Protein AF-A0A674BMH9-F1 (afdb_monomer_lite)

Structure (mmCIF, N/CA/C/O backbone):
data_AF-A0A674BMH9-F1
#
_entry.id   AF-A0A674BMH9-F1
#
loop_
_atom_site.group_PDB
_atom_site.id
_atom_site.type_symbol
_atom_site.label_atom_id
_atom_site.label_alt_id
_atom_site.label_comp_id
_atom_site.label_asym_id
_atom_site.label_entity_id
_atom_site.label_seq_id
_atom_site.pdbx_PDB_ins_code
_atom_site.Cartn_x
_atom_site.Cartn_y
_atom_site.Cartn_z
_atom_site.occupancy
_atom_site.B_iso_or_equiv
_atom_site.auth_seq_id
_atom_site.auth_comp_id
_atom_site.auth_asym_id
_atom_site.auth_atom_id
_atom_site.pdbx_PDB_model_num
ATOM 1 N N . MET A 1 1 ? 10.144 10.483 -77.767 1.00 51.19 1 MET A N 1
ATOM 2 C CA . MET A 1 1 ? 10.626 11.738 -77.155 1.00 51.19 1 MET A CA 1
ATOM 3 C C . MET A 1 1 ? 10.841 11.461 -75.680 1.00 51.19 1 MET A C 1
ATOM 5 O O . MET A 1 1 ? 9.938 10.913 -75.065 1.00 51.19 1 MET A O 1
ATOM 9 N N . ALA A 1 2 ? 12.046 11.687 -75.157 1.00 59.09 2 ALA A N 1
ATOM 10 C CA . ALA A 1 2 ? 12.339 11.427 -73.749 1.00 59.09 2 ALA A CA 1
ATOM 11 C C . ALA A 1 2 ? 11.615 12.458 -72.869 1.00 59.09 2 ALA A C 1
ATOM 13 O O . ALA A 1 2 ? 11.611 13.644 -73.193 1.00 59.09 2 ALA A O 1
ATOM 14 N N . ASP A 1 3 ? 10.989 11.990 -71.790 1.00 75.44 3 ASP A N 1
ATOM 15 C CA . ASP A 1 3 ? 10.243 12.826 -70.852 1.00 75.44 3 ASP A CA 1
ATOM 16 C C . ASP A 1 3 ? 11.217 13.692 -70.035 1.00 75.44 3 ASP A C 1
ATOM 18 O O . ASP A 1 3 ? 11.873 13.239 -69.092 1.00 75.44 3 ASP A O 1
ATOM 22 N N . LEU A 1 4 ? 11.364 14.943 -70.472 1.00 77.00 4 LEU A N 1
ATOM 23 C CA . LEU A 1 4 ? 12.297 15.925 -69.924 1.00 77.00 4 LEU A CA 1
ATOM 24 C C . LEU A 1 4 ? 12.018 16.194 -68.437 1.00 77.00 4 LEU A C 1
ATOM 26 O O . LEU A 1 4 ? 12.948 16.327 -67.642 1.00 77.00 4 LEU A O 1
ATOM 30 N N . LEU A 1 5 ? 10.740 16.189 -68.050 1.00 78.31 5 LEU A N 1
ATOM 31 C CA . LEU A 1 5 ? 10.309 16.367 -66.664 1.00 78.31 5 LEU A CA 1
ATOM 32 C C . LEU A 1 5 ? 10.728 15.175 -65.798 1.00 78.31 5 LEU A C 1
ATOM 34 O O . LEU A 1 5 ? 11.203 15.365 -64.679 1.00 78.31 5 LEU A O 1
ATOM 38 N N . GLY A 1 6 ? 10.649 13.957 -66.339 1.00 76.75 6 GLY A N 1
ATOM 39 C CA . GLY A 1 6 ? 11.118 12.743 -65.671 1.00 76.75 6 GLY A CA 1
ATOM 40 C C . GLY A 1 6 ? 12.631 12.728 -65.430 1.00 76.75 6 GLY A C 1
ATOM 41 O O . GLY A 1 6 ? 13.081 12.251 -64.388 1.00 76.75 6 GLY A O 1
ATOM 42 N N . SER A 1 7 ? 13.426 13.293 -66.346 1.00 77.00 7 SER A N 1
ATOM 43 C CA . SER A 1 7 ? 14.879 13.430 -66.167 1.00 77.00 7 SER A CA 1
ATOM 44 C C . SER A 1 7 ? 15.241 14.475 -65.103 1.00 77.00 7 SER A C 1
ATOM 46 O O . SER A 1 7 ? 16.153 14.239 -64.311 1.00 77.00 7 SER A O 1
ATOM 48 N N . ILE A 1 8 ? 14.505 15.592 -65.043 1.00 75.25 8 ILE A N 1
ATOM 49 C CA . ILE A 1 8 ? 14.712 16.675 -64.063 1.00 75.25 8 ILE A CA 1
ATOM 50 C C . ILE A 1 8 ? 14.276 16.241 -62.651 1.00 75.25 8 ILE A C 1
ATOM 52 O O . ILE A 1 8 ? 14.993 16.470 -61.681 1.00 75.25 8 ILE A O 1
ATOM 56 N N . LEU A 1 9 ? 13.153 15.527 -62.517 1.00 73.81 9 LEU A N 1
ATOM 57 C CA . LEU A 1 9 ? 12.690 14.976 -61.232 1.00 73.81 9 LEU A CA 1
ATOM 58 C C . LEU A 1 9 ? 13.625 13.898 -60.665 1.00 73.81 9 LEU A C 1
ATOM 60 O O . LEU A 1 9 ? 13.677 13.698 -59.453 1.00 73.81 9 LEU A O 1
ATOM 64 N N . LYS A 1 10 ? 14.378 13.199 -61.523 1.00 70.38 10 LYS A N 1
ATOM 65 C CA . LYS A 1 10 ? 15.363 12.192 -61.103 1.00 70.38 10 LYS A CA 1
ATOM 66 C C . LYS A 1 10 ? 16.738 12.787 -60.783 1.00 70.38 10 LYS A C 1
ATOM 68 O O . LYS A 1 10 ? 17.480 12.137 -60.044 1.00 70.38 10 LYS A O 1
ATOM 73 N N . SER A 1 11 ? 17.063 13.963 -61.338 1.00 70.00 11 SER A N 1
ATOM 74 C CA . SER A 1 11 ? 18.298 14.714 -61.064 1.00 70.00 11 SER A CA 1
ATOM 75 C C . SER A 1 11 ? 18.171 15.697 -59.900 1.00 70.00 11 SER A C 1
ATOM 77 O O . SER A 1 11 ? 19.193 16.143 -59.388 1.00 70.00 11 SER A O 1
ATOM 79 N N . ALA A 1 12 ? 16.950 16.042 -59.479 1.00 74.12 12 ALA A N 1
ATOM 80 C CA . ALA A 1 12 ? 16.726 16.722 -58.211 1.00 74.12 12 ALA A CA 1
ATOM 81 C C . ALA A 1 12 ? 17.285 15.850 -57.076 1.00 74.12 12 ALA A C 1
ATOM 83 O O . ALA A 1 12 ? 16.978 14.656 -56.985 1.00 74.12 12 ALA A O 1
ATOM 84 N N . GLU A 1 13 ? 18.154 16.437 -56.253 1.00 61.81 13 GLU A N 1
ATOM 85 C CA . GLU A 1 13 ? 18.822 15.755 -55.150 1.00 61.81 13 GLU A CA 1
ATOM 86 C C . GLU A 1 13 ? 17.764 15.182 -54.206 1.00 61.81 13 GLU A C 1
ATOM 88 O O . GLU A 1 13 ? 17.025 15.901 -53.531 1.00 61.81 13 GLU A O 1
ATOM 93 N N . LYS A 1 14 ? 17.630 13.854 -54.234 1.00 67.44 14 LYS A N 1
ATOM 94 C CA . LYS A 1 14 ? 16.681 13.143 -53.382 1.00 67.44 14 LYS A CA 1
ATOM 95 C C . LYS A 1 14 ? 17.054 13.468 -51.936 1.00 67.44 14 LYS A C 1
ATOM 97 O O . LYS A 1 14 ? 18.238 13.352 -51.606 1.00 67.44 14 LYS A O 1
ATOM 102 N N . PRO A 1 15 ? 16.087 13.830 -51.071 1.00 61.09 15 PRO A N 1
ATOM 103 C CA . PRO A 1 15 ? 16.377 14.030 -49.656 1.00 61.09 15 PRO A CA 1
ATOM 104 C C . PRO A 1 15 ? 17.100 12.779 -49.153 1.00 61.09 15 PRO A C 1
ATOM 106 O O . PRO A 1 15 ? 16.709 11.682 -49.577 1.00 61.09 15 PRO A O 1
ATOM 109 N N . PRO A 1 16 ? 18.168 12.915 -48.338 1.00 58.19 16 PRO A N 1
ATOM 110 C CA . PRO A 1 16 ? 19.035 11.804 -47.981 1.00 58.19 16 PRO A CA 1
ATOM 111 C C . PRO A 1 16 ? 18.170 10.670 -47.450 1.00 58.19 16 PRO A C 1
ATOM 113 O O . PRO A 1 16 ? 17.668 10.709 -46.326 1.00 58.19 16 PRO A O 1
ATOM 116 N N . THR A 1 17 ? 17.950 9.670 -48.303 1.00 59.38 17 THR A N 1
ATOM 117 C CA . THR A 1 17 ? 17.253 8.452 -47.934 1.00 59.38 17 THR A CA 1
ATOM 118 C C . THR A 1 17 ? 18.267 7.730 -47.088 1.00 59.38 17 THR A C 1
ATOM 120 O O . THR A 1 17 ? 19.180 7.089 -47.604 1.00 59.38 17 THR A O 1
ATOM 123 N N . VAL A 1 18 ? 18.185 7.978 -45.784 1.00 56.84 18 VAL A N 1
ATOM 124 C CA . VAL A 1 18 ? 18.888 7.244 -44.745 1.00 56.84 18 VAL A CA 1
ATOM 125 C C . VAL A 1 18 ? 18.870 5.773 -45.142 1.00 56.84 18 VAL A C 1
ATOM 127 O O . VAL A 1 18 ? 17.824 5.136 -45.092 1.00 56.84 18 VAL A O 1
ATOM 130 N N . GLY A 1 19 ? 19.996 5.254 -45.635 1.00 61.56 19 GLY A N 1
ATOM 131 C CA . GLY A 1 19 ? 20.040 3.879 -46.108 1.00 61.56 19 GLY A CA 1
ATOM 132 C C . GLY A 1 19 ? 19.609 2.963 -44.968 1.00 61.56 19 GLY A C 1
ATOM 133 O O . GLY A 1 19 ? 20.166 3.074 -43.874 1.00 61.56 19 GLY A O 1
ATOM 134 N N . ASP A 1 20 ? 18.659 2.058 -45.226 1.00 68.00 20 ASP A N 1
ATOM 135 C CA . ASP A 1 20 ? 18.059 1.149 -44.232 1.00 68.00 20 ASP A CA 1
ATOM 136 C C . ASP A 1 20 ? 19.093 0.433 -43.345 1.00 68.00 20 ASP A C 1
ATOM 138 O O . ASP A 1 20 ? 18.798 -0.006 -42.236 1.00 68.00 20 ASP A O 1
ATOM 142 N N . LYS A 1 21 ? 20.334 0.294 -43.825 1.00 73.81 21 LYS A N 1
ATOM 143 C CA . LYS A 1 21 ? 21.446 -0.311 -43.086 1.00 73.81 21 LYS A CA 1
ATOM 144 C C . LYS A 1 21 ? 21.976 0.571 -41.947 1.00 73.81 21 LYS A C 1
ATOM 146 O O . LYS A 1 21 ? 22.262 0.035 -40.878 1.00 73.81 21 LYS A O 1
ATOM 151 N N . GLU A 1 22 ? 22.113 1.883 -42.143 1.00 78.75 22 GLU A N 1
ATOM 152 C CA . GLU A 1 22 ? 22.699 2.786 -41.137 1.00 78.75 22 GLU A CA 1
ATOM 153 C C . GLU A 1 22 ? 21.675 3.200 -40.073 1.00 78.75 22 GLU A C 1
ATOM 155 O O . GLU A 1 22 ? 22.010 3.237 -38.889 1.00 78.75 22 GLU A O 1
ATOM 160 N N . THR A 1 23 ? 20.408 3.411 -40.446 1.00 79.00 23 THR A N 1
ATOM 161 C CA . THR A 1 23 ? 19.306 3.590 -39.479 1.00 79.00 23 THR A CA 1
ATOM 162 C C . THR A 1 23 ? 19.150 2.364 -38.599 1.00 79.00 23 THR A C 1
ATOM 164 O O . THR A 1 23 ? 19.228 2.471 -37.379 1.00 79.00 23 THR A O 1
ATOM 167 N N . ARG A 1 24 ? 19.106 1.170 -39.202 1.00 79.75 24 ARG A N 1
ATOM 168 C CA . ARG A 1 24 ? 19.045 -0.092 -38.457 1.00 79.75 24 ARG A CA 1
ATOM 169 C C . ARG A 1 24 ? 20.259 -0.306 -37.550 1.00 79.75 24 ARG A C 1
ATOM 171 O O . ARG A 1 24 ? 20.121 -0.939 -36.504 1.00 79.75 24 ARG A O 1
ATOM 178 N N . ARG A 1 25 ? 21.447 0.200 -37.910 1.00 83.56 25 ARG A N 1
ATOM 179 C CA . ARG A 1 25 ? 22.637 0.165 -37.040 1.00 83.56 25 ARG A CA 1
ATOM 180 C C . ARG A 1 25 ? 22.464 1.080 -35.827 1.00 83.56 25 ARG A C 1
ATOM 182 O O . ARG A 1 25 ? 22.684 0.621 -34.706 1.00 83.56 25 ARG A O 1
ATOM 189 N N . ARG A 1 26 ? 22.011 2.321 -36.029 1.00 83.81 26 ARG A N 1
ATOM 190 C CA . ARG A 1 26 ? 21.745 3.276 -34.938 1.00 83.81 26 ARG A CA 1
ATOM 191 C C . ARG A 1 26 ? 20.625 2.804 -34.017 1.00 83.81 26 ARG A C 1
ATOM 193 O O . ARG A 1 26 ? 20.787 2.874 -32.804 1.00 83.81 26 ARG A O 1
ATOM 200 N N . ASP A 1 27 ? 19.549 2.246 -34.563 1.00 86.75 27 ASP A N 1
ATOM 201 C CA . ASP A 1 27 ? 18.432 1.716 -33.775 1.00 86.75 27 ASP A CA 1
ATOM 202 C C . ASP A 1 27 ? 18.871 0.535 -32.905 1.00 86.75 27 ASP A C 1
ATOM 204 O O . ASP A 1 27 ? 18.527 0.461 -31.725 1.00 86.75 27 ASP A O 1
ATOM 208 N N . ARG A 1 28 ? 19.702 -0.366 -33.451 1.00 87.94 28 ARG A N 1
ATOM 209 C CA . ARG A 1 28 ? 20.310 -1.466 -32.684 1.00 87.94 28 ARG A CA 1
ATOM 210 C C . ARG A 1 28 ? 21.222 -0.952 -31.576 1.00 87.94 28 ARG A C 1
ATOM 212 O O . ARG A 1 28 ? 21.178 -1.482 -30.469 1.00 87.94 28 ARG A O 1
ATOM 219 N N . GLU A 1 29 ? 22.025 0.072 -31.848 1.00 90.88 29 GLU A N 1
ATOM 220 C CA . GLU A 1 29 ? 22.912 0.664 -30.846 1.00 90.88 29 GLU A CA 1
ATOM 221 C C . GLU A 1 29 ? 22.118 1.362 -29.730 1.00 90.88 29 GLU A C 1
ATOM 223 O O . GLU A 1 29 ? 22.393 1.156 -28.547 1.00 90.88 29 GLU A O 1
ATOM 228 N N . GLN A 1 30 ? 21.073 2.118 -30.077 1.00 90.06 30 GLN A N 1
ATOM 229 C CA . GLN A 1 30 ? 20.173 2.736 -29.103 1.00 90.06 30 GLN A CA 1
ATOM 230 C C . GLN A 1 30 ? 19.418 1.686 -28.279 1.00 90.06 30 GLN A C 1
ATOM 232 O O . GLN A 1 30 ? 19.326 1.818 -27.057 1.00 90.06 30 GLN A O 1
ATOM 237 N N . ALA A 1 31 ? 18.926 0.617 -28.911 1.00 92.31 31 ALA A N 1
ATOM 238 C CA . ALA A 1 31 ? 18.273 -0.491 -28.221 1.00 92.31 31 ALA A CA 1
ATOM 239 C C . ALA A 1 31 ? 19.236 -1.213 -27.266 1.00 92.31 31 ALA A C 1
ATOM 241 O O . ALA A 1 31 ? 18.868 -1.505 -26.127 1.00 92.31 31 ALA A O 1
ATOM 242 N N . ALA A 1 32 ? 20.486 -1.442 -27.680 1.00 94.25 32 ALA A N 1
ATOM 243 C CA . ALA A 1 32 ? 21.516 -2.037 -26.832 1.00 94.25 32 ALA A CA 1
ATOM 244 C C . ALA A 1 32 ? 21.846 -1.145 -25.623 1.00 94.25 32 ALA A C 1
ATOM 246 O O . ALA A 1 32 ? 21.907 -1.641 -24.496 1.00 94.25 32 ALA A O 1
ATOM 247 N N . ARG A 1 33 ? 21.976 0.175 -25.822 1.00 93.00 33 ARG A N 1
ATOM 248 C CA . ARG A 1 33 ? 22.184 1.146 -24.732 1.00 93.00 33 ARG A CA 1
ATOM 249 C C . ARG A 1 33 ? 21.014 1.148 -23.748 1.00 93.00 33 ARG A C 1
ATOM 251 O O . ARG A 1 33 ? 21.236 1.063 -22.542 1.00 93.00 33 ARG A O 1
ATOM 258 N N . ARG A 1 34 ? 19.771 1.169 -24.244 1.00 91.44 34 ARG A N 1
ATOM 259 C CA . ARG A 1 34 ? 18.562 1.088 -23.402 1.00 91.44 34 ARG A CA 1
ATOM 260 C C . ARG A 1 34 ? 18.504 -0.219 -22.616 1.00 91.44 34 ARG A C 1
ATOM 262 O O . ARG A 1 34 ? 18.231 -0.190 -21.421 1.00 91.44 34 ARG A O 1
ATOM 269 N N . LYS A 1 35 ? 18.823 -1.354 -23.247 1.00 94.75 35 LYS A N 1
ATOM 270 C CA . LYS A 1 35 ? 18.866 -2.660 -22.575 1.00 94.75 35 LYS A CA 1
ATOM 271 C C . LYS A 1 35 ? 19.926 -2.697 -21.472 1.00 94.75 35 LYS A C 1
ATOM 273 O O . LYS A 1 35 ? 19.646 -3.233 -20.405 1.00 94.75 35 LYS A O 1
ATOM 278 N N . LYS A 1 36 ? 21.104 -2.105 -21.699 1.00 96.25 36 LYS A N 1
ATOM 279 C CA . LYS A 1 36 ? 22.158 -2.001 -20.680 1.00 96.25 36 LYS A CA 1
ATOM 280 C C . LYS A 1 36 ? 21.691 -1.175 -19.478 1.00 96.25 36 LYS A C 1
ATOM 282 O O . LYS A 1 36 ? 21.755 -1.669 -18.361 1.00 96.25 36 LYS A O 1
ATOM 287 N N . MET A 1 37 ? 21.110 0.005 -19.714 1.00 92.69 37 MET A N 1
ATOM 288 C CA . MET A 1 37 ? 20.547 0.837 -18.639 1.00 92.69 37 MET A CA 1
ATOM 289 C C . MET A 1 37 ? 19.462 0.095 -17.846 1.00 92.69 37 MET A C 1
ATOM 291 O O . MET A 1 37 ? 19.502 0.075 -16.621 1.00 92.69 37 MET A O 1
ATOM 295 N N . GLN A 1 38 ? 18.548 -0.601 -18.528 1.00 92.69 38 GLN A N 1
ATOM 296 C CA . GLN A 1 38 ? 17.516 -1.408 -17.865 1.00 92.69 38 GLN A CA 1
ATOM 297 C C . GLN A 1 38 ? 18.103 -2.559 -17.040 1.00 92.69 38 GLN A C 1
ATOM 299 O O . GLN A 1 38 ? 17.584 -2.883 -15.974 1.00 92.69 38 GLN A O 1
ATOM 304 N N . GLN A 1 39 ? 19.159 -3.213 -17.527 1.00 94.56 39 GLN A N 1
ATOM 305 C CA . GLN A 1 39 ? 19.843 -4.263 -16.774 1.00 94.56 39 GLN A CA 1
ATOM 306 C C . GLN A 1 39 ? 20.529 -3.697 -15.532 1.00 94.56 39 GLN A C 1
ATOM 308 O O . GLN A 1 39 ? 20.425 -4.306 -14.471 1.00 94.56 39 GLN A O 1
ATOM 313 N N . ASP A 1 40 ? 21.171 -2.538 -15.640 1.00 93.94 40 ASP A N 1
ATOM 314 C CA . ASP A 1 40 ? 21.829 -1.885 -14.510 1.00 93.94 40 ASP A CA 1
ATOM 315 C C . ASP A 1 40 ? 20.804 -1.419 -13.463 1.00 93.94 40 ASP A C 1
ATOM 317 O O . ASP A 1 40 ? 21.004 -1.630 -12.270 1.00 93.94 40 ASP A O 1
ATOM 321 N N . GLU A 1 41 ? 19.650 -0.890 -13.880 1.00 92.31 41 GLU A N 1
ATOM 322 C CA . GLU A 1 41 ? 18.542 -0.580 -12.967 1.00 92.31 41 GLU A CA 1
ATOM 323 C C . GLU A 1 41 ? 17.982 -1.827 -12.277 1.00 92.31 41 GLU A C 1
ATOM 325 O O . GLU A 1 41 ? 17.712 -1.803 -11.076 1.00 92.31 41 GLU A O 1
ATOM 330 N N . LYS A 1 42 ? 17.814 -2.935 -13.009 1.00 92.75 42 LYS A N 1
ATOM 331 C CA . LYS A 1 42 ? 17.366 -4.209 -12.427 1.00 92.75 42 LYS A CA 1
ATOM 332 C C . LYS A 1 42 ? 18.374 -4.751 -11.417 1.00 92.75 42 LYS A C 1
ATOM 334 O O . LYS A 1 42 ? 17.961 -5.216 -10.358 1.00 92.75 42 LYS A O 1
ATOM 339 N N . LYS A 1 43 ? 19.673 -4.660 -11.716 1.00 94.94 43 LYS A N 1
ATOM 340 C CA . LYS A 1 43 ? 20.746 -5.056 -10.795 1.00 94.94 43 LYS A CA 1
ATOM 341 C C . LYS A 1 43 ? 20.719 -4.214 -9.527 1.00 94.94 43 LYS A C 1
ATOM 343 O O . LYS A 1 43 ? 20.633 -4.791 -8.454 1.00 94.94 43 LYS A O 1
ATOM 348 N N . LYS A 1 44 ? 20.652 -2.884 -9.646 1.00 91.75 44 LYS A N 1
ATOM 349 C CA . LYS A 1 44 ? 20.544 -1.978 -8.490 1.00 91.75 44 LYS A CA 1
ATOM 350 C C . LYS A 1 44 ? 19.340 -2.304 -7.605 1.00 91.75 44 LYS A C 1
ATOM 352 O O . LYS A 1 44 ? 19.472 -2.364 -6.390 1.00 91.75 44 LYS A O 1
ATOM 357 N N . LYS A 1 45 ? 18.172 -2.571 -8.203 1.00 91.19 45 LYS A N 1
ATOM 358 C CA . LYS A 1 45 ? 16.965 -2.972 -7.454 1.00 91.19 45 LYS A CA 1
ATOM 359 C C . LYS A 1 45 ? 17.149 -4.314 -6.740 1.00 91.19 45 LYS A C 1
ATOM 361 O O . LYS A 1 45 ? 16.750 -4.450 -5.589 1.00 91.19 45 LYS A O 1
ATOM 366 N N . ALA A 1 46 ? 17.765 -5.292 -7.403 1.00 92.69 46 ALA A N 1
ATOM 367 C CA . ALA A 1 46 ? 18.040 -6.598 -6.809 1.00 92.69 46 ALA A CA 1
ATOM 368 C C . ALA A 1 46 ? 19.089 -6.520 -5.686 1.00 92.69 46 ALA A C 1
ATOM 370 O O . ALA A 1 46 ? 18.942 -7.176 -4.660 1.00 92.69 46 ALA A O 1
ATOM 371 N N . GLU A 1 47 ? 20.130 -5.707 -5.858 1.00 94.00 47 GLU A N 1
ATOM 372 C CA . GLU A 1 47 ? 21.145 -5.433 -4.836 1.00 94.00 47 GLU A CA 1
ATOM 373 C C . GLU A 1 47 ? 20.532 -4.737 -3.619 1.00 94.00 47 GLU A C 1
ATOM 375 O O . GLU A 1 47 ? 20.788 -5.147 -2.489 1.00 94.00 47 GLU A O 1
ATOM 380 N N . PHE A 1 48 ? 19.668 -3.742 -3.844 1.00 92.12 48 PHE A N 1
ATOM 381 C CA . PHE A 1 48 ? 18.935 -3.071 -2.774 1.00 92.12 48 PHE A CA 1
ATOM 382 C C . PHE A 1 48 ? 18.054 -4.052 -1.997 1.00 92.12 48 PHE A C 1
ATOM 384 O O . PHE A 1 48 ? 18.113 -4.084 -0.771 1.00 92.12 48 PHE A O 1
ATOM 391 N N . ARG A 1 49 ? 17.307 -4.913 -2.698 1.00 91.50 49 ARG A N 1
ATOM 392 C CA . ARG A 1 49 ? 16.486 -5.950 -2.064 1.00 91.50 49 ARG A CA 1
ATOM 393 C C . ARG A 1 49 ? 17.320 -6.868 -1.165 1.00 91.50 49 ARG A C 1
ATOM 395 O O . ARG A 1 49 ? 16.986 -7.024 0.002 1.00 91.50 49 ARG A O 1
ATOM 402 N N . LYS A 1 50 ? 18.441 -7.395 -1.669 1.00 93.75 50 LYS A N 1
ATOM 403 C CA . LYS A 1 50 ? 19.350 -8.252 -0.882 1.00 93.75 50 LYS A CA 1
ATOM 404 C C . LYS A 1 50 ? 19.908 -7.539 0.348 1.00 93.75 50 LYS A C 1
ATOM 406 O O . LYS A 1 50 ? 20.043 -8.142 1.409 1.00 93.75 50 LYS A O 1
ATOM 411 N N . ARG A 1 51 ? 20.250 -6.255 0.209 1.00 92.44 51 ARG A N 1
ATOM 412 C CA . ARG A 1 51 ? 20.713 -5.435 1.331 1.00 92.44 51 ARG A CA 1
ATOM 413 C C . ARG A 1 51 ? 19.625 -5.296 2.398 1.00 92.44 51 ARG A C 1
ATOM 415 O O . ARG A 1 51 ? 19.931 -5.455 3.572 1.00 92.44 51 ARG A O 1
ATOM 422 N N . MET A 1 52 ? 18.379 -5.041 1.997 1.00 89.56 52 MET A N 1
ATOM 423 C CA . MET A 1 52 ? 17.252 -4.920 2.928 1.00 89.56 52 MET A CA 1
ATOM 424 C C . MET A 1 52 ? 16.892 -6.243 3.594 1.00 89.56 52 MET A C 1
ATOM 426 O O . MET A 1 52 ? 16.688 -6.254 4.798 1.00 89.56 52 MET A O 1
ATOM 430 N N . GLU A 1 53 ? 16.910 -7.360 2.869 1.00 89.38 53 GLU A N 1
ATOM 431 C CA . GLU A 1 53 ? 16.709 -8.695 3.452 1.00 89.38 53 GLU A CA 1
ATOM 432 C C . GLU A 1 53 ? 17.743 -8.988 4.548 1.00 89.38 53 GLU A C 1
ATOM 434 O O . GLU A 1 53 ? 17.395 -9.495 5.615 1.00 89.38 53 GLU A O 1
ATOM 439 N N . LYS A 1 54 ? 19.009 -8.609 4.323 1.00 91.69 54 LYS A N 1
ATOM 440 C CA . LYS A 1 54 ? 20.068 -8.748 5.326 1.00 91.69 54 LYS A CA 1
ATOM 441 C C . LYS A 1 54 ? 19.850 -7.824 6.527 1.00 91.69 54 LYS A C 1
ATOM 443 O O . LYS A 1 54 ? 19.908 -8.298 7.653 1.00 91.69 54 LYS A O 1
ATOM 448 N N . GLU A 1 55 ? 19.569 -6.541 6.296 1.00 88.19 55 GLU A N 1
ATOM 449 C CA . GLU A 1 55 ? 19.323 -5.577 7.380 1.00 88.19 55 GLU A CA 1
ATOM 450 C C . GLU A 1 55 ? 18.093 -5.956 8.224 1.00 88.19 55 GLU A C 1
ATOM 452 O O . GLU A 1 55 ? 18.127 -5.799 9.442 1.00 88.19 55 GLU A O 1
ATOM 457 N N . VAL A 1 56 ? 17.032 -6.483 7.603 1.00 85.56 56 VAL A N 1
ATOM 458 C CA . VAL A 1 56 ? 15.845 -6.999 8.305 1.00 85.56 56 VAL A CA 1
ATOM 459 C C . VAL A 1 56 ? 16.185 -8.280 9.069 1.00 85.56 56 VAL A C 1
ATOM 461 O O . VAL A 1 56 ? 15.795 -8.412 10.220 1.00 85.56 56 VAL A O 1
ATOM 464 N N . SER A 1 57 ? 16.969 -9.193 8.490 1.00 86.88 57 SER A N 1
ATOM 465 C CA . SER A 1 57 ? 17.407 -10.413 9.188 1.00 86.88 57 SER A CA 1
ATOM 466 C C . SER A 1 57 ? 18.262 -10.106 10.423 1.00 86.88 57 SER A C 1
ATOM 468 O O . SER A 1 57 ? 18.071 -10.722 11.466 1.00 86.88 57 SER A O 1
ATOM 470 N N . GLU A 1 58 ? 19.184 -9.145 10.321 1.00 88.75 58 GLU A N 1
ATOM 471 C CA . GLU A 1 58 ? 19.981 -8.652 11.454 1.00 88.75 58 GLU A CA 1
ATOM 472 C C . GLU A 1 58 ? 19.079 -7.995 12.510 1.00 88.75 58 GLU A C 1
ATOM 474 O O . GLU A 1 58 ? 19.213 -8.272 13.698 1.00 88.75 58 GLU A O 1
ATOM 479 N N . PHE A 1 59 ? 18.098 -7.196 12.081 1.00 84.94 59 PHE A N 1
ATOM 480 C CA . PHE A 1 59 ? 17.132 -6.565 12.980 1.00 84.94 59 PHE A CA 1
ATOM 481 C C . PHE A 1 59 ? 16.262 -7.580 13.737 1.00 84.94 59 PHE A C 1
ATOM 483 O O . PHE A 1 59 ? 16.006 -7.398 14.922 1.00 84.94 59 PHE A O 1
ATOM 490 N N . ILE A 1 60 ? 15.856 -8.674 13.086 1.00 81.88 60 ILE A N 1
ATOM 491 C CA . ILE A 1 60 ? 15.110 -9.772 13.724 1.00 81.88 60 ILE A CA 1
ATOM 492 C C . ILE A 1 60 ? 15.943 -10.448 14.817 1.00 81.88 60 ILE A C 1
ATOM 494 O O . ILE A 1 60 ? 15.412 -10.836 15.856 1.00 81.88 60 ILE A O 1
ATOM 498 N N . GLN A 1 61 ? 17.247 -10.600 14.587 1.00 85.12 61 GLN A N 1
ATOM 499 C CA . GLN A 1 61 ? 18.161 -11.211 15.555 1.00 85.12 61 GLN A CA 1
ATOM 500 C C . GLN A 1 61 ? 18.429 -10.281 16.748 1.00 85.12 61 GLN A C 1
ATOM 502 O O . GLN A 1 61 ? 18.568 -10.743 17.883 1.00 85.12 61 GLN A O 1
ATOM 507 N N . ASP A 1 62 ? 18.448 -8.969 16.515 1.00 83.88 62 ASP A N 1
ATOM 508 C CA . ASP A 1 62 ? 18.680 -7.952 17.536 1.00 83.88 62 ASP A CA 1
ATOM 509 C C . ASP A 1 62 ? 17.394 -7.587 18.303 1.00 83.88 62 ASP A C 1
ATOM 511 O O . ASP A 1 62 ? 16.806 -6.524 18.116 1.00 83.88 62 ASP A O 1
ATOM 515 N N . SER A 1 63 ? 17.022 -8.400 19.299 1.00 73.38 63 SER A N 1
ATOM 516 C CA . SER A 1 63 ? 15.877 -8.154 20.209 1.00 73.38 63 SER A CA 1
ATOM 517 C C . SER A 1 63 ? 15.927 -6.827 21.004 1.00 73.38 63 SER A C 1
ATOM 519 O O . SER A 1 63 ? 15.013 -6.527 21.770 1.00 73.38 63 SER A O 1
ATOM 521 N N . LYS A 1 64 ? 16.999 -6.034 20.879 1.00 75.19 64 LYS A N 1
ATOM 522 C CA . LYS A 1 64 ? 17.200 -4.759 21.590 1.00 75.19 64 LYS A CA 1
ATOM 523 C C . LYS A 1 64 ? 16.685 -3.545 20.818 1.00 75.19 64 LYS A C 1
ATOM 525 O O . LYS A 1 64 ? 16.430 -2.512 21.433 1.00 75.19 64 LYS A O 1
ATOM 530 N N . GLN A 1 65 ? 16.585 -3.625 19.491 1.00 69.81 65 GLN A N 1
ATOM 531 C CA . GLN A 1 65 ? 16.136 -2.501 18.672 1.00 69.81 65 GLN A CA 1
ATOM 532 C C . GLN A 1 65 ? 14.652 -2.674 18.349 1.00 69.81 65 GLN A C 1
ATOM 534 O O . GLN A 1 65 ? 14.275 -3.557 17.596 1.00 69.81 65 GLN A O 1
ATOM 539 N N . GLN A 1 66 ? 13.803 -1.817 18.919 1.00 68.62 66 GLN A N 1
ATOM 540 C CA . GLN A 1 66 ? 12.350 -1.885 18.709 1.00 68.62 66 GLN A CA 1
ATOM 541 C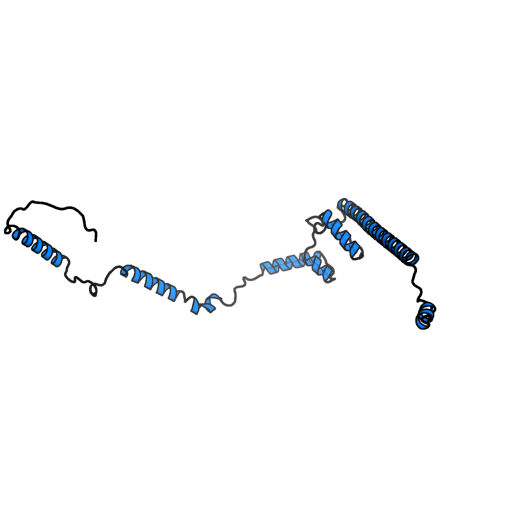 C . GLN A 1 66 ? 11.903 -1.158 17.437 1.00 68.62 66 GLN A C 1
ATOM 543 O O . GLN A 1 66 ? 10.978 -1.589 16.757 1.00 68.62 66 GLN A O 1
ATOM 548 N N . LYS A 1 67 ? 12.548 -0.033 17.103 1.00 73.38 67 LYS A N 1
ATOM 549 C CA . LYS A 1 67 ? 12.184 0.813 15.960 1.00 73.38 67 LYS A CA 1
ATOM 550 C C . LYS A 1 67 ? 13.452 1.233 15.221 1.00 73.38 67 LYS A C 1
ATOM 552 O O . LYS A 1 67 ? 14.384 1.752 15.833 1.00 73.38 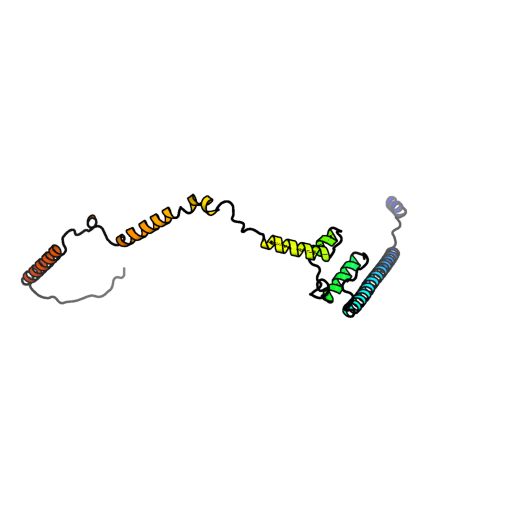67 LYS A O 1
ATOM 557 N N . ARG A 1 68 ? 13.479 1.050 13.897 1.00 78.56 68 ARG A N 1
ATOM 558 C CA . ARG A 1 68 ? 14.570 1.520 13.032 1.00 78.56 68 ARG A CA 1
ATOM 559 C C . ARG A 1 68 ? 14.031 2.504 12.004 1.00 78.56 68 ARG A C 1
ATOM 561 O O . ARG A 1 68 ? 13.187 2.167 11.180 1.00 78.56 68 ARG A O 1
ATOM 568 N N . LYS A 1 69 ? 14.526 3.742 12.055 1.00 80.31 69 LYS A N 1
ATOM 569 C CA . LYS A 1 69 ? 14.143 4.790 11.107 1.00 80.31 69 LYS A CA 1
ATOM 570 C C . LYS A 1 69 ? 14.983 4.667 9.839 1.00 80.31 69 LYS A C 1
ATOM 572 O O . LYS A 1 69 ? 16.204 4.796 9.884 1.00 80.31 69 LYS A O 1
ATOM 577 N N . TYR A 1 70 ? 14.321 4.450 8.709 1.00 80.81 70 TYR A N 1
ATOM 578 C CA . TYR A 1 70 ? 14.953 4.514 7.395 1.00 80.81 70 TYR A CA 1
ATOM 579 C C . TYR A 1 70 ? 14.916 5.953 6.862 1.00 80.81 70 TYR A C 1
ATOM 581 O O . TYR A 1 70 ? 13.945 6.683 7.073 1.00 80.81 70 TYR A O 1
ATOM 589 N N . ASN A 1 71 ? 15.981 6.374 6.174 1.00 75.56 71 ASN A N 1
ATOM 590 C CA . ASN A 1 71 ? 16.002 7.660 5.470 1.00 75.56 71 ASN A CA 1
ATOM 591 C C . ASN A 1 71 ? 14.970 7.659 4.336 1.00 75.56 71 ASN A C 1
ATOM 593 O O . ASN A 1 71 ? 14.626 6.598 3.820 1.00 75.56 71 ASN A O 1
ATOM 597 N N . SER A 1 72 ? 14.487 8.837 3.925 1.00 63.75 72 SER A N 1
ATOM 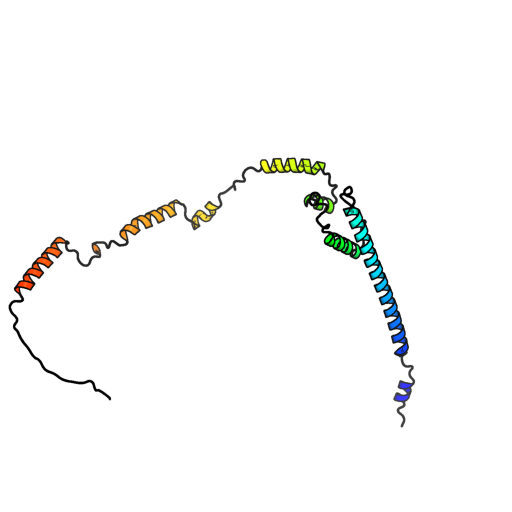598 C CA . SER A 1 72 ? 13.505 8.942 2.841 1.00 63.75 72 SER A CA 1
ATOM 599 C C . SER A 1 72 ? 14.100 8.421 1.526 1.00 63.75 72 SER A C 1
ATOM 601 O O . SER A 1 72 ? 14.843 9.125 0.841 1.00 63.75 72 SER A O 1
ATOM 603 N N . THR A 1 73 ? 13.785 7.173 1.196 1.00 77.50 73 THR A N 1
ATOM 604 C CA . THR A 1 73 ? 14.209 6.473 -0.021 1.00 77.50 73 THR A CA 1
ATOM 605 C C . THR A 1 73 ? 13.310 6.826 -1.206 1.00 77.50 73 THR A C 1
ATOM 607 O O . THR A 1 73 ? 12.240 7.414 -1.031 1.00 77.50 73 THR A O 1
ATOM 610 N N . GLY A 1 74 ? 13.718 6.488 -2.433 1.00 82.38 74 GLY A N 1
ATOM 611 C CA . GLY A 1 74 ? 12.898 6.690 -3.633 1.00 82.38 74 GLY A CA 1
ATOM 612 C C . GLY A 1 74 ? 11.600 5.863 -3.617 1.00 82.38 74 GLY A C 1
ATOM 613 O O . GLY A 1 74 ? 11.477 4.887 -2.884 1.00 82.38 74 GLY A O 1
ATOM 614 N N . LYS A 1 75 ? 10.612 6.203 -4.462 1.00 87.19 75 LYS A N 1
ATOM 615 C CA . LYS A 1 75 ? 9.309 5.492 -4.511 1.00 87.19 75 LYS A CA 1
ATOM 616 C C . LYS A 1 75 ? 9.456 3.971 -4.685 1.00 87.19 75 LYS A C 1
ATOM 618 O O . LYS A 1 75 ? 8.733 3.210 -4.055 1.00 87.19 75 LYS A O 1
ATOM 623 N N . ILE A 1 76 ? 10.386 3.545 -5.539 1.00 86.56 76 ILE A N 1
ATOM 624 C CA . ILE A 1 76 ? 10.626 2.125 -5.836 1.00 86.56 76 ILE A CA 1
ATOM 625 C C . ILE A 1 76 ? 11.292 1.423 -4.648 1.00 86.56 76 ILE A C 1
ATOM 627 O O . ILE A 1 76 ? 10.913 0.313 -4.305 1.00 86.56 76 ILE A O 1
ATOM 631 N N . GLU A 1 77 ? 12.256 2.078 -4.007 1.00 85.81 77 GLU A N 1
ATOM 632 C CA . GLU A 1 77 ? 12.959 1.549 -2.834 1.00 85.81 77 GLU A CA 1
ATOM 633 C C . GLU A 1 77 ? 12.010 1.388 -1.642 1.00 85.81 77 GLU A C 1
ATOM 635 O O . GLU A 1 77 ? 12.068 0.368 -0.964 1.00 85.81 77 GLU A O 1
ATOM 640 N N . ARG A 1 78 ? 11.080 2.335 -1.439 1.00 86.69 78 ARG A N 1
ATOM 641 C CA . ARG A 1 78 ? 10.005 2.197 -0.443 1.00 86.69 78 ARG A CA 1
ATOM 642 C C . ARG A 1 78 ? 9.129 0.979 -0.715 1.00 86.69 78 ARG A C 1
ATOM 644 O O . ARG A 1 78 ? 8.875 0.219 0.206 1.00 86.69 78 ARG A O 1
ATOM 651 N N . SER A 1 79 ? 8.712 0.768 -1.967 1.00 87.69 79 SER A N 1
ATOM 652 C CA . SER A 1 79 ? 7.935 -0.425 -2.341 1.00 87.69 79 SER A CA 1
ATOM 653 C C . SER A 1 79 ? 8.695 -1.708 -2.012 1.00 87.69 79 SER A C 1
ATOM 655 O O . SER A 1 79 ? 8.133 -2.587 -1.383 1.00 87.69 79 SER A O 1
ATOM 657 N N . ILE A 1 80 ? 9.986 -1.785 -2.357 1.00 88.19 80 ILE A N 1
ATOM 658 C CA . ILE A 1 80 ? 10.815 -2.964 -2.057 1.00 88.19 80 ILE A CA 1
ATOM 659 C C . ILE A 1 80 ? 10.937 -3.183 -0.544 1.00 88.19 80 ILE A C 1
ATOM 661 O O . ILE A 1 80 ? 10.918 -4.324 -0.098 1.00 88.19 80 ILE A O 1
ATOM 665 N N . LEU A 1 81 ? 11.067 -2.113 0.247 1.00 87.06 81 LEU A N 1
ATOM 666 C CA . LEU A 1 81 ? 11.116 -2.216 1.705 1.00 87.06 81 LEU A CA 1
ATOM 667 C C . LEU A 1 81 ? 9.812 -2.792 2.267 1.00 87.06 81 LEU A C 1
ATOM 669 O O . LEU A 1 81 ? 9.872 -3.680 3.111 1.00 87.06 81 LEU A O 1
ATOM 673 N N . HIS A 1 82 ? 8.661 -2.318 1.782 1.00 84.56 82 HIS A N 1
ATOM 674 C CA . HIS A 1 82 ? 7.368 -2.886 2.153 1.00 84.56 82 HIS A CA 1
ATOM 675 C C . HIS A 1 82 ? 7.287 -4.357 1.737 1.00 84.56 82 HIS A C 1
ATOM 677 O O . HIS A 1 82 ? 7.080 -5.190 2.604 1.00 84.56 82 HIS A O 1
ATOM 683 N N . ASP A 1 83 ? 7.577 -4.707 0.483 1.00 86.31 83 ASP A N 1
ATOM 684 C CA . ASP A 1 83 ? 7.530 -6.100 0.016 1.00 86.31 83 ASP A CA 1
ATOM 685 C C . ASP A 1 83 ? 8.413 -7.035 0.875 1.00 86.31 83 ASP A C 1
ATOM 687 O O . ASP A 1 83 ? 8.006 -8.138 1.234 1.00 86.31 83 ASP A O 1
ATOM 691 N N . VAL A 1 84 ? 9.630 -6.603 1.235 1.00 85.50 84 VAL A N 1
ATOM 692 C CA . VAL A 1 84 ? 10.543 -7.382 2.096 1.00 85.50 84 VAL A CA 1
ATOM 693 C C . VAL A 1 84 ? 10.005 -7.491 3.523 1.00 85.50 84 VAL A C 1
ATOM 695 O O . VAL A 1 84 ? 10.093 -8.560 4.125 1.00 85.50 84 VAL A O 1
ATOM 698 N N . ALA A 1 85 ? 9.434 -6.412 4.060 1.00 81.25 85 ALA A N 1
ATOM 699 C CA . ALA A 1 85 ? 8.795 -6.437 5.367 1.00 81.25 85 ALA A CA 1
ATOM 700 C C . ALA A 1 85 ? 7.544 -7.330 5.372 1.00 81.25 85 ALA A C 1
ATOM 702 O O . ALA A 1 85 ? 7.291 -7.976 6.378 1.00 81.25 85 ALA A O 1
ATOM 703 N N . GLU A 1 86 ? 6.775 -7.412 4.281 1.00 79.00 86 GLU A N 1
ATOM 704 C CA . GLU A 1 86 ? 5.588 -8.276 4.191 1.00 79.00 86 GLU A CA 1
ATOM 705 C C . GLU A 1 86 ? 5.981 -9.748 4.249 1.00 79.00 86 GLU A C 1
ATOM 707 O O . GLU A 1 86 ? 5.397 -10.520 5.000 1.00 79.00 86 GLU A O 1
ATOM 712 N N . VAL A 1 87 ? 7.018 -10.122 3.493 1.00 77.94 87 VAL A N 1
ATOM 713 C CA . VAL A 1 87 ? 7.533 -11.498 3.441 1.00 77.94 87 VAL A CA 1
ATOM 714 C C . VAL A 1 87 ? 8.067 -11.955 4.797 1.00 77.94 87 VAL A C 1
ATOM 716 O O . VAL A 1 87 ? 7.979 -13.134 5.124 1.00 77.94 87 VAL A O 1
ATOM 719 N N . ALA A 1 88 ? 8.615 -11.033 5.586 1.00 63.72 88 ALA A N 1
ATOM 720 C CA . ALA A 1 88 ? 9.036 -11.308 6.953 1.00 63.72 88 ALA A CA 1
ATOM 721 C C . ALA A 1 88 ? 7.878 -11.221 7.976 1.00 63.72 88 ALA A C 1
ATOM 723 O O . ALA A 1 88 ? 8.141 -11.320 9.168 1.00 63.72 88 ALA A O 1
ATOM 724 N N . GLU A 1 89 ? 6.630 -10.996 7.537 1.00 59.69 89 GLU A N 1
ATOM 725 C CA . GLU A 1 89 ? 5.458 -10.662 8.371 1.00 59.69 89 GLU A CA 1
ATOM 726 C C . GLU A 1 89 ? 5.670 -9.423 9.274 1.00 59.69 89 GLU A C 1
ATOM 728 O O . GLU A 1 89 ? 4.942 -9.183 10.229 1.00 59.69 89 GLU A O 1
ATOM 733 N N . PHE A 1 90 ? 6.642 -8.567 8.950 1.00 54.25 90 PHE A N 1
ATOM 734 C CA . PHE A 1 90 ? 7.078 -7.413 9.743 1.00 54.25 90 PHE A CA 1
ATOM 735 C C . PHE A 1 90 ? 6.297 -6.117 9.498 1.00 54.25 90 PHE A C 1
ATOM 737 O O . PHE A 1 90 ? 6.431 -5.189 10.296 1.00 54.25 90 PHE A O 1
ATOM 744 N N . ILE A 1 91 ? 5.479 -6.007 8.438 1.00 48.84 91 ILE A N 1
ATOM 745 C CA . ILE A 1 91 ? 4.727 -4.761 8.147 1.00 48.84 91 ILE A CA 1
ATOM 746 C C . ILE A 1 91 ? 3.804 -4.366 9.307 1.00 48.84 91 ILE A C 1
ATOM 748 O O . ILE A 1 91 ? 3.602 -3.178 9.549 1.00 48.84 91 ILE A O 1
ATOM 752 N N . LEU A 1 92 ? 3.279 -5.351 10.037 1.00 44.22 92 LEU A N 1
ATOM 753 C CA . LEU A 1 92 ? 2.396 -5.142 11.184 1.00 44.22 92 LEU A CA 1
ATOM 754 C C . LEU A 1 92 ? 2.772 -6.039 12.372 1.00 44.22 92 LEU A C 1
ATOM 756 O O . LEU A 1 92 ? 1.942 -6.345 13.218 1.00 44.22 92 LEU A O 1
ATOM 760 N N . CYS A 1 93 ? 4.020 -6.494 12.435 1.00 38.38 93 CYS A N 1
ATOM 761 C CA . CYS A 1 93 ? 4.585 -7.139 13.615 1.00 38.38 93 CYS A CA 1
ATOM 762 C C . CYS A 1 93 ? 5.976 -6.555 13.857 1.00 38.38 93 CYS A C 1
ATOM 764 O O . CYS A 1 93 ? 6.984 -7.256 13.868 1.00 38.38 93 CYS A O 1
ATOM 766 N N . ILE A 1 94 ? 6.029 -5.251 14.150 1.00 45.00 94 ILE A N 1
ATOM 767 C CA . ILE A 1 94 ? 6.887 -4.823 15.259 1.00 45.00 94 ILE A CA 1
ATOM 768 C C . ILE A 1 94 ? 6.358 -5.660 16.421 1.00 45.00 94 ILE A C 1
ATOM 770 O O . ILE A 1 94 ? 5.297 -5.302 16.908 1.00 45.00 94 ILE A O 1
ATOM 774 N N . TRP A 1 95 ? 6.964 -6.834 16.675 1.00 44.97 95 TRP A N 1
ATOM 775 C CA . TRP A 1 95 ? 6.641 -7.811 17.727 1.00 44.97 95 TRP A CA 1
ATOM 776 C C . TRP A 1 95 ? 5.229 -7.639 18.266 1.00 44.97 95 TRP A C 1
ATOM 778 O O . TRP A 1 95 ? 5.105 -6.721 19.039 1.00 44.97 95 TRP A O 1
ATOM 788 N N . GLN A 1 96 ? 4.219 -8.435 17.904 1.00 44.19 96 GLN A N 1
ATOM 789 C CA . GLN A 1 96 ? 2.780 -8.326 18.269 1.00 44.19 96 GLN A CA 1
ATOM 790 C C . GLN A 1 96 ? 2.341 -7.462 19.500 1.00 44.19 96 GLN A C 1
ATOM 792 O O . GLN A 1 96 ? 1.243 -6.919 19.501 1.00 44.19 96 GLN A O 1
ATOM 797 N N . GLU A 1 97 ? 3.178 -7.302 20.519 1.00 42.62 97 GLU A N 1
ATOM 798 C CA . GLU A 1 97 ? 3.151 -6.353 21.642 1.00 42.62 97 GLU A CA 1
ATOM 799 C C . GLU A 1 97 ? 3.584 -4.877 21.370 1.00 42.62 97 GLU A C 1
ATOM 801 O O . GLU A 1 97 ? 3.409 -4.036 22.245 1.00 42.62 97 GLU A O 1
ATOM 806 N N . PHE A 1 98 ? 4.145 -4.521 20.209 1.00 51.47 98 PHE A N 1
ATOM 807 C CA . PHE A 1 98 ? 4.748 -3.209 19.896 1.00 51.47 98 PHE A CA 1
ATOM 808 C C . PHE A 1 98 ? 4.203 -2.582 18.599 1.00 51.47 98 PHE A C 1
ATOM 810 O O . PHE A 1 98 ? 4.802 -1.651 18.045 1.00 51.47 98 PHE A O 1
ATOM 817 N N . ALA A 1 99 ? 3.067 -3.077 18.102 1.00 61.53 99 ALA A N 1
ATOM 818 C CA . ALA A 1 99 ? 2.343 -2.441 17.009 1.00 61.53 99 ALA A CA 1
ATOM 819 C C . ALA A 1 99 ? 1.934 -1.008 17.429 1.00 61.53 99 ALA A C 1
ATOM 821 O O . ALA A 1 99 ? 1.319 -0.855 18.486 1.00 61.53 99 ALA A O 1
ATOM 822 N N . PRO A 1 100 ? 2.274 0.039 16.650 1.00 61.84 100 PRO A N 1
ATOM 823 C CA . PRO A 1 100 ? 1.878 1.408 16.964 1.00 61.84 100 PRO A CA 1
ATOM 824 C C . PRO A 1 100 ? 0.355 1.508 17.064 1.00 61.84 100 PRO A C 1
ATOM 826 O O . PRO A 1 100 ? -0.346 1.027 16.171 1.00 61.84 100 PRO A O 1
ATOM 829 N N . SER A 1 101 ? -0.150 2.124 18.136 1.00 61.03 101 SER A N 1
ATOM 830 C CA . SER A 1 101 ? -1.576 2.453 18.249 1.00 61.03 101 SER A CA 1
ATOM 831 C C . SER A 1 101 ? -1.970 3.408 17.114 1.00 61.03 101 SER A C 1
ATOM 833 O O . SER A 1 101 ? -1.149 4.207 16.655 1.00 61.03 101 SER A O 1
ATOM 835 N N . ASP A 1 102 ? -3.219 3.331 16.651 1.00 64.62 102 ASP A N 1
ATOM 836 C CA . ASP A 1 102 ? -3.738 4.171 15.556 1.00 64.62 102 ASP A CA 1
ATOM 837 C C . ASP A 1 102 ? -3.590 5.673 15.894 1.00 64.62 102 ASP A C 1
ATOM 839 O O . ASP A 1 102 ? -3.224 6.491 15.047 1.00 64.62 102 ASP A O 1
ATOM 843 N N . ASP A 1 103 ? -3.707 6.008 17.184 1.00 64.81 103 ASP A N 1
ATOM 844 C CA . ASP A 1 103 ? -3.473 7.349 17.726 1.00 64.81 103 ASP A CA 1
ATOM 845 C C . ASP A 1 103 ? -1.994 7.796 17.620 1.00 64.81 103 ASP A C 1
ATOM 847 O O . ASP A 1 103 ? -1.721 8.965 17.322 1.00 64.81 103 ASP A O 1
ATOM 851 N N . GLU A 1 104 ? -1.021 6.879 17.768 1.00 64.88 104 GLU A N 1
ATOM 852 C CA . GLU A 1 104 ? 0.406 7.187 17.554 1.00 64.88 104 GLU A CA 1
ATOM 853 C C . GLU A 1 104 ? 0.668 7.521 16.080 1.00 64.88 104 GLU A C 1
ATOM 855 O O . GLU A 1 104 ? 1.433 8.434 15.751 1.00 64.88 104 GLU A O 1
ATOM 860 N N . LEU A 1 105 ? 0.023 6.781 15.172 1.00 68.88 105 LEU A N 1
ATOM 861 C CA . LEU A 1 105 ? 0.170 6.957 13.731 1.00 68.88 105 LEU A CA 1
ATOM 862 C C . LEU A 1 105 ? -0.344 8.334 13.297 1.00 68.88 105 LEU A C 1
ATOM 864 O O . LEU A 1 105 ? 0.315 9.025 12.513 1.00 68.88 105 LEU A O 1
ATOM 868 N N . GLU A 1 106 ? -1.490 8.756 13.831 1.00 67.56 106 GLU A N 1
ATOM 869 C CA . GLU A 1 106 ? -2.054 10.074 13.565 1.00 67.56 106 GLU A CA 1
ATOM 870 C C . GLU A 1 106 ? -1.178 11.207 14.101 1.00 67.56 106 GLU A C 1
ATOM 872 O O . GLU A 1 106 ? -1.012 12.219 13.414 1.00 67.56 106 GLU A O 1
ATOM 877 N N . ALA A 1 107 ? -0.588 11.053 15.290 1.00 72.88 107 ALA A N 1
ATOM 878 C CA . ALA A 1 107 ? 0.331 12.041 15.849 1.00 72.88 107 ALA A CA 1
ATOM 879 C C . ALA A 1 107 ? 1.559 12.230 14.944 1.00 72.88 107 ALA A C 1
ATOM 881 O O . ALA A 1 107 ? 1.912 13.365 14.605 1.00 72.88 107 ALA A O 1
ATOM 882 N N . TYR A 1 108 ? 2.143 11.134 14.446 1.00 67.12 108 TYR A N 1
ATOM 883 C CA . TYR A 1 108 ? 3.257 11.200 13.499 1.00 67.12 108 TYR A CA 1
ATOM 884 C C . TYR A 1 108 ? 2.853 11.774 12.134 1.00 67.12 108 TYR A C 1
ATOM 886 O O . TYR A 1 108 ? 3.623 12.541 11.552 1.00 67.12 108 TYR A O 1
ATOM 894 N N . GLN A 1 109 ? 1.652 11.467 11.628 1.00 75.50 109 GLN A N 1
ATOM 895 C CA . GLN A 1 109 ? 1.136 12.057 10.383 1.00 75.50 109 GLN A CA 1
ATOM 896 C C . GLN A 1 109 ? 0.868 13.562 10.518 1.00 75.50 109 GLN A C 1
ATOM 898 O O . GLN A 1 109 ? 1.098 14.318 9.574 1.00 75.50 109 GLN A O 1
ATOM 903 N N . LYS A 1 110 ? 0.418 14.002 11.697 1.00 76.88 110 LYS A N 1
ATOM 904 C CA . LYS A 1 110 ? 0.162 15.409 12.036 1.00 76.88 110 LYS A CA 1
ATOM 905 C C . LYS A 1 110 ? 1.437 16.168 12.436 1.00 76.88 110 LYS A C 1
ATOM 907 O O . LYS A 1 110 ? 1.385 17.386 12.587 1.00 76.88 110 LYS A O 1
ATOM 912 N N . GLY A 1 111 ? 2.574 15.479 12.577 1.00 65.38 111 GLY A N 1
ATOM 913 C CA . GLY A 1 111 ? 3.861 16.069 12.959 1.00 65.38 111 GLY A CA 1
ATOM 914 C C . GLY A 1 111 ? 3.945 16.484 14.430 1.00 65.38 111 GLY A C 1
ATOM 915 O O . GLY A 1 111 ? 4.748 17.348 14.773 1.00 65.38 111 GLY A O 1
ATOM 916 N N . MET A 1 112 ? 3.106 15.902 15.288 1.00 62.22 112 MET A N 1
ATOM 917 C CA . MET A 1 112 ? 3.129 16.131 16.730 1.00 62.22 112 MET A CA 1
ATOM 918 C C . MET A 1 112 ? 4.114 15.159 17.392 1.00 62.22 112 MET A C 1
ATOM 920 O O . MET A 1 112 ? 4.197 13.992 17.009 1.00 62.22 112 MET A O 1
ATOM 924 N N . GLU A 1 113 ? 4.886 15.642 18.368 1.00 58.41 113 GLU A N 1
ATOM 925 C CA . GLU A 1 113 ? 5.795 14.799 19.148 1.00 58.41 113 GLU A CA 1
ATOM 926 C C . GLU A 1 113 ? 4.977 13.889 20.068 1.00 58.41 113 GLU A C 1
ATOM 928 O O . GLU A 1 113 ? 4.173 14.350 20.883 1.00 58.41 113 GLU A O 1
ATOM 933 N N . TRP A 1 114 ? 5.139 12.586 19.864 1.00 56.94 114 TRP A N 1
ATOM 934 C CA . TRP A 1 114 ? 4.468 11.563 20.643 1.00 56.94 114 TRP A CA 1
ATOM 935 C C . TRP A 1 114 ? 5.242 11.289 21.933 1.00 56.94 114 TRP A C 1
ATOM 937 O O . TRP A 1 114 ? 6.328 10.709 21.889 1.00 56.94 114 TRP A O 1
ATOM 947 N N . ASP A 1 115 ? 4.669 11.697 23.066 1.00 63.00 115 ASP A N 1
ATOM 948 C CA . ASP A 1 115 ? 5.194 11.430 24.406 1.00 63.00 115 ASP A CA 1
ATOM 949 C C . ASP A 1 115 ? 4.421 10.264 25.057 1.00 63.00 115 ASP A C 1
ATOM 951 O O . ASP A 1 115 ? 3.233 10.423 25.358 1.00 63.00 115 ASP A O 1
ATOM 955 N N . PRO A 1 116 ? 5.068 9.131 25.391 1.00 59.16 116 PRO A N 1
ATOM 956 C CA . PRO A 1 116 ? 4.392 7.965 25.978 1.00 59.16 116 PRO A CA 1
ATOM 957 C C . PRO A 1 116 ? 3.775 8.243 27.362 1.00 59.16 116 PRO A C 1
ATOM 959 O O . PRO A 1 116 ? 2.846 7.565 27.793 1.00 59.16 116 PRO A O 1
ATOM 962 N N . GLN A 1 117 ? 4.250 9.275 28.065 1.00 57.31 117 GLN A N 1
ATOM 963 C CA . GLN A 1 117 ? 3.722 9.684 29.370 1.00 57.31 117 GLN A CA 1
ATOM 964 C C . GLN A 1 117 ? 2.414 10.489 29.258 1.00 57.31 117 GLN A C 1
ATOM 966 O O . GLN A 1 117 ? 1.602 10.497 30.184 1.00 57.31 117 GLN A O 1
ATOM 971 N N . LYS A 1 118 ? 2.185 11.153 28.118 1.00 59.66 118 LYS A N 1
ATOM 972 C CA . LYS A 1 118 ? 0.958 11.915 27.853 1.00 59.66 118 LYS A CA 1
ATOM 973 C C . LYS A 1 118 ? -0.218 11.001 27.539 1.00 59.66 118 LYS A C 1
ATOM 975 O O . LYS A 1 118 ? -1.334 11.321 27.930 1.00 59.66 118 LYS A O 1
ATOM 980 N N . GLU A 1 119 ? 0.029 9.870 26.884 1.00 52.38 119 GLU A N 1
ATOM 981 C CA . GLU A 1 119 ? -1.025 8.903 26.586 1.00 52.38 119 GLU A CA 1
ATOM 982 C C . GLU A 1 119 ? -1.460 8.131 27.830 1.00 52.38 119 GLU A C 1
ATOM 984 O O . GLU A 1 119 ? -2.651 7.946 28.020 1.00 52.38 119 GLU A O 1
ATOM 989 N N . GLN A 1 120 ? -0.549 7.761 28.737 1.00 56.41 120 GLN A N 1
ATOM 990 C CA . GLN A 1 120 ? -0.943 7.128 30.004 1.00 56.41 120 GLN A CA 1
ATOM 991 C C . GLN A 1 120 ? -1.863 8.036 30.833 1.00 56.41 120 GLN A C 1
ATOM 993 O O . GLN A 1 120 ? -2.895 7.584 31.325 1.00 56.41 120 GLN A O 1
ATOM 998 N N . ALA A 1 121 ? -1.541 9.331 30.908 1.00 56.06 121 ALA A N 1
ATOM 999 C CA . ALA A 1 121 ? -2.384 10.325 31.568 1.00 56.06 121 ALA A CA 1
ATOM 1000 C C . ALA A 1 121 ? -3.706 10.572 30.815 1.00 56.06 121 ALA A C 1
ATOM 1002 O O . ALA A 1 121 ? -4.757 10.685 31.440 1.00 56.06 121 ALA A O 1
ATOM 1003 N N . ALA A 1 122 ? -3.683 10.611 29.478 1.00 60.25 122 ALA A N 1
ATOM 1004 C CA . ALA A 1 122 ? -4.886 10.776 28.663 1.00 60.25 122 ALA A CA 1
ATOM 1005 C C . ALA A 1 122 ? -5.787 9.532 28.680 1.00 60.25 122 ALA A C 1
ATOM 1007 O O . ALA A 1 122 ? -7.003 9.667 28.638 1.00 60.25 122 ALA A O 1
ATOM 1008 N N . LEU A 1 123 ? -5.223 8.330 28.796 1.00 57.09 123 LEU A N 1
ATOM 1009 C CA . LEU A 1 123 ? -5.944 7.066 28.921 1.00 57.09 123 LEU A CA 1
ATOM 1010 C C . LEU A 1 123 ? -6.581 6.943 30.309 1.00 57.09 123 LEU A C 1
ATOM 1012 O O . LEU A 1 123 ? -7.721 6.495 30.429 1.00 57.09 123 LEU A O 1
ATOM 1016 N N . GLU A 1 124 ? -5.892 7.389 31.361 1.00 59.94 124 GLU A N 1
ATOM 1017 C CA . GLU A 1 124 ? -6.459 7.491 32.709 1.00 59.94 124 GLU A CA 1
ATOM 1018 C C . GLU A 1 124 ? -7.587 8.544 32.750 1.00 59.94 124 GLU A C 1
ATOM 1020 O O . GLU A 1 124 ? -8.653 8.308 33.322 1.00 59.94 124 GLU A O 1
ATOM 1025 N N . GLU A 1 125 ? -7.434 9.658 32.028 1.00 58.44 125 GLU A N 1
ATOM 1026 C CA . GLU A 1 125 ? -8.476 10.678 31.888 1.00 58.44 125 GLU A CA 1
ATOM 1027 C C . GLU A 1 125 ? -9.663 10.201 31.023 1.00 58.44 125 GLU A C 1
ATOM 1029 O O . GLU A 1 125 ? -10.821 10.452 31.361 1.00 58.44 125 GLU A O 1
ATOM 1034 N N . GLU A 1 126 ? -9.421 9.461 29.939 1.00 56.59 126 GLU A N 1
ATOM 1035 C CA . GLU A 1 126 ? -10.453 8.891 29.062 1.00 56.59 126 GLU A CA 1
ATOM 1036 C C . GLU A 1 126 ? -11.187 7.715 29.713 1.00 56.59 126 GLU A C 1
ATOM 1038 O O . GLU A 1 126 ? -12.394 7.557 29.520 1.00 56.59 126 GLU A O 1
ATOM 1043 N N . THR A 1 127 ? -10.516 6.906 30.536 1.00 56.56 127 THR A N 1
ATOM 1044 C CA . THR A 1 127 ? -11.169 5.860 31.344 1.00 56.56 127 THR A CA 1
ATOM 1045 C C . THR A 1 127 ? -11.994 6.474 32.477 1.00 56.56 127 THR A C 1
ATOM 1047 O O . THR A 1 127 ? -13.129 6.035 32.705 1.00 56.56 127 THR A O 1
ATOM 1050 N N . ALA A 1 128 ? -11.528 7.561 33.102 1.00 58.16 128 ALA A N 1
ATOM 1051 C CA . ALA A 1 128 ? -12.319 8.348 34.048 1.00 58.16 128 ALA A CA 1
ATOM 1052 C C . ALA A 1 128 ? -13.541 9.010 33.375 1.00 58.16 128 ALA A C 1
ATOM 1054 O O . ALA A 1 128 ? -14.656 8.927 33.898 1.00 58.16 128 ALA A O 1
ATOM 1055 N N . LYS A 1 129 ? -13.385 9.577 32.169 1.00 58.03 129 LYS A N 1
ATOM 1056 C CA . LYS A 1 129 ? -14.486 10.154 31.373 1.00 58.03 129 LYS A CA 1
ATOM 1057 C C . LYS A 1 129 ? -15.457 9.101 30.841 1.00 58.03 129 LYS A C 1
ATOM 1059 O O . LYS A 1 129 ? -16.660 9.351 30.836 1.00 58.03 129 LYS A O 1
ATOM 1064 N N . LYS A 1 130 ? -14.991 7.910 30.438 1.00 55.94 130 LYS A N 1
ATOM 1065 C CA . LYS A 1 130 ? -15.855 6.773 30.058 1.00 55.94 130 LYS A CA 1
ATOM 1066 C C . LYS A 1 130 ? -16.676 6.272 31.239 1.00 55.94 130 LYS A C 1
ATOM 1068 O O . LYS A 1 130 ? -17.853 5.982 31.054 1.00 55.94 130 LYS A O 1
ATOM 1073 N N . THR A 1 131 ? -16.094 6.232 32.435 1.00 54.47 131 THR A N 1
ATOM 1074 C CA . THR A 1 131 ? -16.813 5.844 33.659 1.00 54.47 131 THR A CA 1
ATOM 1075 C C . THR A 1 131 ? -17.800 6.937 34.099 1.00 54.47 131 THR A C 1
ATOM 1077 O O . THR A 1 131 ? -18.862 6.637 34.637 1.00 54.47 131 THR A O 1
ATOM 1080 N N . GLN A 1 132 ? -17.514 8.206 33.782 1.00 54.34 132 GLN A N 1
ATOM 1081 C CA . GLN A 1 132 ? -18.415 9.350 33.973 1.00 54.34 132 GLN A CA 1
ATOM 1082 C C . GLN A 1 132 ? -19.364 9.639 32.795 1.00 54.34 132 GLN A C 1
ATOM 1084 O O . GLN A 1 132 ? -20.071 10.654 32.829 1.00 54.34 132 GLN A O 1
ATOM 1089 N N . LYS A 1 133 ? -19.460 8.773 31.771 1.00 53.66 133 LYS A N 1
ATOM 1090 C CA . LYS A 1 133 ? -20.552 8.858 30.789 1.00 53.66 133 LYS A CA 1
ATOM 1091 C C . LYS A 1 133 ? -21.858 8.542 31.509 1.00 53.66 133 LYS A C 1
ATOM 1093 O O . LYS A 1 133 ? -22.286 7.395 31.603 1.00 53.66 133 LYS A O 1
ATOM 1098 N N . ARG A 1 134 ? -22.482 9.598 32.039 1.00 60.47 134 ARG A N 1
ATOM 1099 C CA . ARG A 1 134 ? -23.862 9.605 32.525 1.00 60.47 134 ARG A CA 1
ATOM 1100 C C . ARG A 1 134 ? -24.709 8.862 31.502 1.00 60.47 134 ARG A C 1
ATOM 1102 O O . ARG A 1 134 ? -24.580 9.142 30.310 1.00 60.47 134 ARG A O 1
ATOM 1109 N N . ALA A 1 135 ? -25.536 7.927 31.965 1.00 60.22 135 ALA A N 1
ATOM 1110 C CA . ALA A 1 135 ? -26.486 7.229 31.113 1.00 60.22 135 ALA A CA 1
ATOM 1111 C C . ALA A 1 135 ? -27.222 8.271 30.260 1.00 60.22 135 ALA A C 1
ATOM 1113 O O . ALA A 1 135 ? -27.951 9.109 30.791 1.00 60.22 135 ALA A O 1
ATOM 1114 N N . VAL A 1 136 ? -26.946 8.278 28.954 1.00 65.06 136 VAL A N 1
ATOM 1115 C CA . VAL A 1 136 ? -27.573 9.203 28.015 1.00 65.06 136 VAL A CA 1
ATOM 1116 C C . VAL A 1 136 ? -28.996 8.703 27.834 1.00 65.06 136 VAL A C 1
ATOM 1118 O O . VAL A 1 136 ? -29.278 7.891 26.956 1.00 65.06 136 VAL A O 1
ATOM 1121 N N . SER A 1 137 ? -29.894 9.134 28.715 1.00 62.69 137 SER A N 1
ATOM 1122 C CA . SER A 1 137 ? -31.314 9.022 28.444 1.00 62.69 137 SER A CA 1
ATOM 1123 C C . SER A 1 137 ? -31.639 10.041 27.346 1.00 62.69 137 SER A C 1
ATOM 1125 O O . SER A 1 137 ? -31.339 11.231 27.493 1.00 62.69 137 SER A O 1
ATOM 1127 N N . PRO A 1 138 ? -32.189 9.610 26.200 1.00 74.44 138 PRO A N 1
ATOM 1128 C CA . PRO A 1 138 ? -32.643 10.549 25.186 1.00 74.44 138 PRO A CA 1
ATOM 1129 C C . PRO A 1 138 ? -33.687 11.491 25.804 1.00 74.44 138 PRO A C 1
ATOM 1131 O O . PRO A 1 138 ? -34.566 11.047 26.540 1.00 74.44 138 PRO A O 1
ATOM 1134 N N . SER A 1 139 ? -33.592 12.794 25.510 1.00 70.06 139 SER A N 1
ATOM 1135 C CA . SER A 1 139 ? -34.434 13.831 26.138 1.00 70.06 139 SER A CA 1
ATOM 1136 C C . SER A 1 139 ? -35.931 13.669 25.862 1.00 70.06 139 SER A C 1
ATOM 1138 O O . SER A 1 139 ? -36.758 14.229 26.575 1.00 70.06 139 SER A O 1
ATOM 1140 N N . SER A 1 140 ? -36.286 12.909 24.827 1.00 76.50 140 SER A N 1
ATOM 1141 C CA . SER A 1 140 ? -37.662 12.557 24.501 1.00 76.50 140 SER A CA 1
ATOM 1142 C C . SER A 1 140 ? -37.741 11.101 24.064 1.00 76.50 140 SER A C 1
ATOM 1144 O O . SER A 1 140 ? -36.868 10.593 23.354 1.00 76.50 140 SER A O 1
ATOM 1146 N N . ASN A 1 141 ? -38.803 10.421 24.488 1.00 77.75 141 ASN A N 1
ATOM 1147 C CA . ASN A 1 141 ? -39.059 9.048 24.098 1.00 77.75 141 ASN A CA 1
ATOM 1148 C C . ASN A 1 141 ? -39.631 9.021 22.671 1.00 77.75 141 ASN A C 1
ATOM 1150 O O . ASN A 1 141 ? -40.746 9.466 22.412 1.00 77.75 141 ASN A O 1
ATOM 1154 N N . TYR A 1 142 ? -38.862 8.486 21.720 1.00 78.88 142 TYR A N 1
ATOM 1155 C CA . TYR A 1 142 ? -39.233 8.410 20.299 1.00 78.88 142 TYR A CA 1
ATOM 1156 C C . TYR A 1 142 ? -40.541 7.639 20.051 1.00 78.88 142 TYR A C 1
ATOM 1158 O O . TYR A 1 142 ? -41.223 7.858 19.049 1.00 78.88 142 TYR A O 1
ATOM 1166 N N . ARG A 1 143 ? -40.926 6.775 20.997 1.00 76.31 143 ARG A N 1
ATOM 1167 C CA . ARG A 1 143 ? -42.182 6.020 20.985 1.00 76.31 143 ARG A CA 1
ATOM 1168 C C . ARG A 1 143 ? -43.418 6.928 20.946 1.00 76.31 143 ARG A C 1
ATOM 1170 O O . ARG A 1 143 ? -44.428 6.532 20.365 1.00 76.31 143 ARG A O 1
ATOM 1177 N N . ASP A 1 144 ? -43.319 8.144 21.477 1.00 78.38 144 ASP A N 1
ATOM 1178 C CA . ASP A 1 144 ? -44.434 9.093 21.539 1.00 78.38 144 ASP A CA 1
ATOM 1179 C C . ASP A 1 144 ? -44.703 9.772 20.191 1.00 78.38 144 ASP A C 1
ATOM 1181 O O . ASP A 1 144 ? -45.859 10.057 19.872 1.00 78.38 144 ASP A O 1
ATOM 1185 N N . LYS A 1 145 ? -43.673 9.929 19.341 1.00 81.56 145 LYS A N 1
ATOM 1186 C CA . LYS A 1 145 ? -43.815 10.496 17.986 1.00 81.56 145 LYS A CA 1
ATOM 1187 C C . LYS A 1 145 ? -44.737 9.669 17.088 1.00 81.56 145 LYS A C 1
ATOM 1189 O O . LYS A 1 145 ? -45.399 10.234 16.232 1.00 81.56 145 LYS A O 1
ATOM 1194 N N . TYR A 1 146 ? -44.810 8.355 17.308 1.00 82.50 146 TYR A N 1
ATOM 1195 C CA . TYR A 1 146 ? -45.642 7.432 16.522 1.00 82.50 146 TYR A CA 1
ATOM 1196 C C . TYR A 1 146 ? -46.786 6.827 17.333 1.00 82.50 146 TYR A C 1
ATOM 1198 O O . TYR A 1 146 ? -47.381 5.826 16.930 1.00 82.50 146 TYR A O 1
ATOM 1206 N N . SER A 1 147 ? -47.126 7.436 18.470 1.00 80.50 147 SER A N 1
ATOM 1207 C CA . SER A 1 147 ? -48.276 7.033 19.286 1.00 80.50 147 SER A CA 1
ATOM 1208 C C . SER A 1 147 ? -49.580 7.024 18.477 1.00 80.50 147 SER A C 1
ATOM 1210 O O . SER A 1 147 ? -50.398 6.123 18.644 1.00 80.50 147 SER A O 1
ATOM 1212 N N . HIS A 1 148 ? -49.726 7.946 17.522 1.00 77.38 148 HIS A N 1
ATOM 1213 C CA . HIS A 1 148 ? -50.863 8.008 16.602 1.00 77.38 148 HIS A CA 1
ATOM 1214 C C . HIS A 1 148 ? -50.888 6.877 15.556 1.00 77.38 148 HIS A C 1
ATOM 1216 O O . HIS A 1 148 ? -51.941 6.586 15.001 1.00 77.38 148 HIS A O 1
ATOM 1222 N N . LEU A 1 149 ? -49.740 6.258 15.255 1.00 77.12 149 LEU A N 1
ATOM 1223 C CA . LEU A 1 149 ? -49.608 5.202 14.245 1.00 77.12 149 LEU A CA 1
ATOM 1224 C C . LEU A 1 149 ? -49.737 3.805 14.871 1.00 77.12 149 LEU A C 1
ATOM 1226 O O . LEU A 1 149 ? -50.278 2.890 14.264 1.00 77.12 149 LE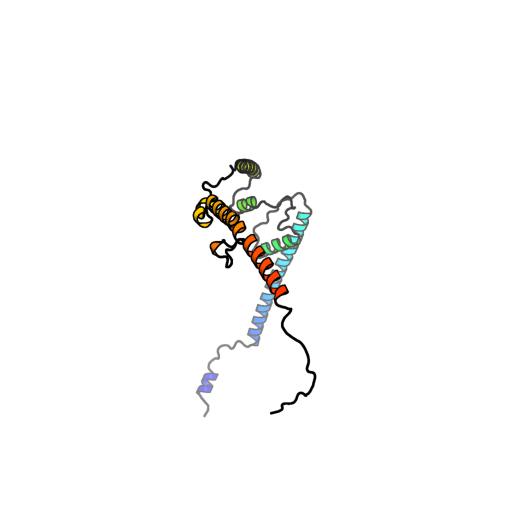U A O 1
ATOM 1230 N N . ILE A 1 150 ? -49.229 3.648 16.097 1.00 73.00 150 ILE A N 1
ATOM 1231 C CA . ILE A 1 150 ? -49.177 2.373 16.830 1.00 73.00 150 ILE A CA 1
ATOM 1232 C C . ILE A 1 150 ? -50.392 2.208 17.764 1.00 73.00 150 ILE A C 1
ATOM 1234 O O . ILE A 1 150 ? -50.688 1.094 18.207 1.00 73.00 150 ILE A O 1
ATOM 1238 N N . GLY A 1 151 ? -51.086 3.311 18.062 1.00 73.94 151 GLY A N 1
ATOM 1239 C CA . GLY A 1 151 ? -52.100 3.397 19.105 1.00 73.94 151 GLY A CA 1
ATOM 1240 C C . GLY A 1 151 ? -51.466 3.460 20.497 1.00 73.94 151 GLY A C 1
ATOM 1241 O O . GLY A 1 151 ? -50.429 2.841 20.774 1.00 73.94 151 GLY A O 1
ATOM 1242 N N . THR A 1 152 ? -52.088 4.214 21.402 1.00 74.94 152 THR A N 1
ATOM 1243 C CA . THR A 1 152 ? -51.763 4.140 22.832 1.00 74.94 152 THR A CA 1
ATOM 1244 C C . THR A 1 152 ? -52.105 2.743 23.361 1.00 74.94 152 THR A C 1
ATOM 1246 O O . THR A 1 152 ? -52.936 2.038 22.784 1.00 74.94 152 THR A O 1
ATOM 1249 N N . SER A 1 153 ? -51.466 2.305 24.450 1.00 69.44 153 SER A N 1
ATOM 1250 C CA . SER A 1 153 ? -51.759 1.001 25.075 1.00 69.44 153 SER A CA 1
ATOM 1251 C C . SER A 1 153 ? -53.255 0.818 25.355 1.00 69.44 153 SER A C 1
ATOM 1253 O O . SER A 1 153 ? -53.790 -0.248 25.081 1.00 69.44 153 SER A O 1
ATOM 1255 N N . ALA A 1 154 ? -53.952 1.896 25.725 1.00 66.81 154 ALA A N 1
ATOM 1256 C CA . ALA A 1 154 ? -55.399 1.909 25.924 1.00 66.81 154 ALA A CA 1
ATOM 1257 C C . ALA A 1 154 ? -56.207 1.470 24.684 1.00 66.81 154 ALA A C 1
ATOM 1259 O O . ALA A 1 154 ? -57.221 0.790 24.822 1.00 66.81 154 ALA A O 1
ATOM 1260 N N . ALA A 1 155 ? -55.760 1.808 23.468 1.00 68.06 155 ALA A N 1
ATOM 1261 C CA . ALA A 1 155 ? -56.415 1.368 22.235 1.00 68.06 155 ALA A CA 1
ATOM 1262 C C . ALA A 1 155 ? -56.177 -0.126 21.958 1.00 68.06 155 ALA A C 1
ATOM 1264 O O . ALA A 1 155 ? -57.074 -0.812 21.468 1.00 68.06 155 ALA A O 1
ATOM 1265 N N . LYS A 1 156 ? -54.991 -0.647 22.306 1.00 67.38 156 LYS A N 1
ATOM 1266 C CA . LYS A 1 156 ? -54.695 -2.086 22.213 1.00 67.38 156 LYS A CA 1
ATOM 1267 C C . LYS A 1 156 ? -55.498 -2.893 23.229 1.00 67.38 156 LYS A C 1
ATOM 1269 O O . LYS A 1 156 ? -56.044 -3.924 22.853 1.00 67.38 156 LYS A O 1
ATOM 1274 N N . ASP A 1 157 ? -55.638 -2.399 24.457 1.00 70.69 157 ASP A N 1
ATOM 1275 C CA . ASP A 1 157 ? -56.432 -3.056 25.500 1.00 70.69 157 ASP A CA 1
ATOM 1276 C C . ASP A 1 157 ? -57.927 -3.045 25.151 1.00 70.69 157 ASP A C 1
ATOM 1278 O O . ASP A 1 157 ? -58.607 -4.055 25.310 1.00 70.69 157 ASP A O 1
ATOM 1282 N N . ALA A 1 158 ? -58.441 -1.947 24.587 1.00 69.56 158 ALA A N 1
ATOM 1283 C CA . ALA A 1 158 ? -59.817 -1.879 24.093 1.00 69.56 158 ALA A CA 1
ATOM 1284 C C . ALA A 1 158 ? -60.069 -2.836 22.913 1.00 69.56 158 ALA A C 1
ATOM 1286 O O . ALA A 1 158 ? -61.100 -3.505 22.878 1.00 69.56 158 ALA A O 1
ATOM 1287 N N . ALA A 1 159 ? -59.127 -2.949 21.970 1.00 69.25 159 ALA A N 1
ATOM 1288 C CA . ALA A 1 159 ? -59.226 -3.901 20.863 1.00 69.25 159 ALA A CA 1
ATOM 1289 C C . ALA A 1 159 ? -59.137 -5.358 21.344 1.00 69.25 159 ALA A C 1
ATOM 1291 O O . ALA A 1 159 ? -59.899 -6.204 20.878 1.00 69.25 159 ALA A O 1
ATOM 1292 N N . HIS A 1 160 ? -58.253 -5.641 22.302 1.00 67.06 160 HIS A N 1
ATOM 1293 C CA . HIS A 1 160 ? -58.126 -6.959 22.913 1.00 67.06 160 HIS A CA 1
ATOM 1294 C C . HIS A 1 160 ? -59.402 -7.344 23.668 1.00 67.06 160 HIS A C 1
ATOM 1296 O O . HIS A 1 160 ? -59.940 -8.415 23.419 1.00 67.06 160 HIS A O 1
ATOM 1302 N N . ASN A 1 161 ? -59.944 -6.443 24.497 1.00 64.44 161 ASN A N 1
ATOM 1303 C CA . ASN A 1 161 ? -61.207 -6.651 25.210 1.00 64.44 161 ASN A CA 1
ATOM 1304 C C . ASN A 1 161 ? -62.397 -6.822 24.258 1.00 64.44 161 ASN A C 1
ATOM 1306 O O . ASN A 1 161 ? -63.279 -7.634 24.516 1.00 64.44 161 ASN A O 1
ATOM 1310 N N . LYS A 1 162 ? -62.428 -6.102 23.132 1.00 60.97 162 LYS A N 1
ATOM 1311 C CA . LYS A 1 162 ? -63.469 -6.294 22.117 1.00 60.97 162 LYS A CA 1
ATOM 1312 C C . LYS A 1 162 ? -63.366 -7.679 21.469 1.00 60.97 162 LYS A C 1
ATOM 1314 O O . LYS A 1 162 ? -64.366 -8.379 21.362 1.00 60.97 162 LYS A O 1
ATOM 1319 N N . HIS A 1 163 ? -62.159 -8.093 21.085 1.00 58.06 163 HIS A N 1
ATOM 1320 C CA . HIS A 1 163 ? -61.925 -9.397 20.470 1.00 58.06 163 HIS A CA 1
ATOM 1321 C C . HIS A 1 163 ? -62.229 -10.558 21.430 1.00 58.06 163 HIS A C 1
ATOM 1323 O O . HIS A 1 163 ? -62.835 -11.539 21.017 1.00 58.06 163 HIS A O 1
ATOM 1329 N N . THR A 1 164 ? -61.852 -10.460 22.708 1.00 57.16 164 THR A N 1
ATOM 1330 C CA . THR A 1 164 ? -62.113 -11.521 23.694 1.00 57.16 164 THR A CA 1
ATOM 1331 C C . THR A 1 164 ? -63.585 -11.628 24.081 1.00 57.16 164 THR A C 1
ATOM 1333 O O . THR A 1 164 ? -64.070 -12.737 24.261 1.00 57.16 164 THR A O 1
ATOM 1336 N N . LEU A 1 165 ? -64.318 -10.513 24.162 1.00 58.66 165 LEU A N 1
ATOM 1337 C CA . LEU A 1 16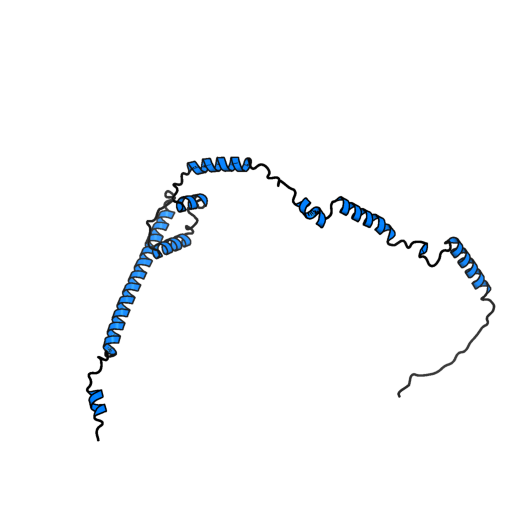5 ? -65.745 -10.533 24.504 1.00 58.66 165 LEU A CA 1
ATOM 1338 C C . LEU A 1 165 ? -66.646 -10.937 23.319 1.00 58.66 165 LEU A C 1
ATOM 1340 O O . LEU A 1 165 ? -67.702 -11.528 23.537 1.00 58.66 165 LEU A O 1
ATOM 1344 N N . GLU A 1 166 ? -66.245 -10.651 22.074 1.00 57.38 166 GLU A N 1
ATOM 1345 C CA . GLU A 1 166 ? -66.988 -11.058 20.867 1.00 57.38 166 GLU A CA 1
ATOM 1346 C C . GLU A 1 166 ? -66.664 -12.494 20.412 1.00 57.38 166 GLU A C 1
ATOM 1348 O O . GLU A 1 166 ? -67.524 -13.155 19.827 1.00 57.38 166 GLU A O 1
ATOM 1353 N N . ALA A 1 167 ? -65.461 -13.013 20.692 1.00 55.62 167 ALA A N 1
ATOM 1354 C CA . ALA A 1 167 ? -65.054 -14.358 20.267 1.00 55.62 167 ALA A CA 1
ATOM 1355 C C . ALA A 1 167 ? -65.916 -15.474 20.884 1.00 55.62 167 ALA A C 1
ATOM 1357 O O . ALA A 1 167 ? -66.271 -16.425 20.185 1.00 55.62 167 ALA A O 1
ATOM 1358 N N . ASP A 1 168 ? -66.341 -15.322 22.142 1.00 56.84 168 ASP A N 1
ATOM 1359 C CA . ASP A 1 168 ? -67.228 -16.285 22.811 1.00 56.84 168 ASP A CA 1
ATOM 1360 C C . ASP A 1 168 ? -68.664 -16.270 22.242 1.00 56.84 168 ASP A C 1
ATOM 1362 O O . ASP A 1 168 ? -69.438 -17.205 22.453 1.00 56.84 168 ASP A O 1
ATOM 1366 N N . GLN A 1 169 ? -69.026 -15.238 21.471 1.00 58.47 169 GLN A N 1
ATOM 1367 C CA . GLN A 1 169 ? -70.347 -15.081 20.850 1.00 58.47 169 GLN A CA 1
ATOM 1368 C C . GLN A 1 169 ? -70.354 -15.404 19.350 1.00 58.47 169 GLN A C 1
ATOM 1370 O O . GLN A 1 169 ? -71.426 -15.516 18.757 1.00 58.47 169 GLN A O 1
ATOM 1375 N N . ALA A 1 170 ? -69.188 -15.613 18.728 1.00 59.59 170 ALA A N 1
ATOM 1376 C CA . ALA A 1 170 ? -69.065 -15.793 17.279 1.00 59.59 170 ALA A CA 1
ATOM 1377 C C . ALA A 1 170 ? -69.822 -17.024 16.736 1.00 59.59 170 ALA A C 1
ATOM 1379 O O . ALA A 1 170 ? -70.279 -17.018 15.593 1.00 59.59 170 ALA A O 1
ATOM 1380 N N . TRP A 1 171 ? -69.999 -18.063 17.558 1.00 53.72 171 TRP A N 1
ATOM 1381 C CA . TRP A 1 171 ? -70.708 -19.299 17.193 1.00 53.72 171 TRP A CA 1
ATOM 1382 C C . TRP A 1 171 ? -72.133 -19.388 17.762 1.00 53.72 171 TRP A C 1
ATOM 1384 O O . TRP A 1 171 ? -72.850 -20.356 17.496 1.00 53.72 171 TRP A O 1
ATOM 1394 N N . VAL A 1 172 ? -72.575 -18.388 18.531 1.00 69.06 172 VAL A N 1
ATOM 1395 C CA . VAL A 1 172 ? -73.907 -18.364 19.146 1.00 69.06 172 VAL A CA 1
ATOM 1396 C C . VAL A 1 172 ? -74.834 -17.514 18.286 1.00 69.06 172 VAL A C 1
ATOM 1398 O O . VAL A 1 172 ? -74.852 -16.291 18.368 1.00 69.06 172 VAL A O 1
ATOM 1401 N N . ILE A 1 173 ? -75.643 -18.174 17.455 1.00 68.81 173 ILE A N 1
ATOM 1402 C CA . ILE A 1 173 ? -76.655 -17.490 16.641 1.00 68.81 173 ILE A CA 1
ATOM 1403 C C . ILE A 1 173 ? -77.734 -16.910 17.576 1.00 68.81 173 ILE A C 1
ATOM 1405 O O . ILE A 1 173 ? -78.368 -17.685 18.308 1.00 68.81 173 ILE A O 1
ATOM 1409 N N . PRO A 1 174 ? -77.997 -15.589 17.541 1.00 73.88 174 PRO A N 1
ATOM 1410 C CA . PRO A 1 174 ? -79.063 -14.969 18.322 1.00 73.88 174 PRO A CA 1
ATOM 1411 C C . PRO A 1 174 ? -80.415 -15.631 18.041 1.00 73.88 174 PRO A C 1
ATOM 1413 O O . PRO A 1 174 ? -80.708 -15.999 16.904 1.00 73.88 174 PRO A O 1
ATOM 1416 N N . VAL A 1 175 ? -81.267 -15.764 19.063 1.00 72.62 175 VAL A N 1
ATOM 1417 C CA . VAL A 1 175 ? -82.589 -16.420 18.941 1.00 72.62 175 VAL A CA 1
ATOM 1418 C C . VAL A 1 175 ? -83.444 -15.790 17.833 1.00 72.62 175 VAL A C 1
ATOM 1420 O O . VAL A 1 175 ? -84.149 -16.510 17.136 1.00 72.62 175 VAL A O 1
ATOM 1423 N N . ALA A 1 176 ? -83.301 -14.481 17.601 1.00 73.75 176 ALA A N 1
ATOM 1424 C CA . ALA A 1 176 ? -83.982 -13.754 16.530 1.00 73.75 176 ALA A CA 1
ATOM 1425 C C . ALA A 1 176 ? -83.667 -14.272 15.109 1.00 73.75 176 ALA A C 1
ATOM 1427 O O . ALA A 1 176 ? -84.496 -14.132 14.216 1.00 73.75 176 ALA A O 1
ATOM 1428 N N . ASN A 1 177 ? -82.504 -14.900 14.900 1.00 77.50 177 ASN A N 1
ATOM 1429 C CA . ASN A 1 177 ? -82.076 -15.416 13.596 1.00 77.50 177 ASN A CA 1
ATOM 1430 C C . ASN A 1 177 ? -82.370 -16.916 13.414 1.00 77.50 177 ASN A C 1
ATOM 1432 O O . ASN A 1 177 ? -82.045 -17.486 12.370 1.00 77.50 177 ASN A O 1
ATOM 1436 N N . LYS A 1 178 ? -82.952 -17.590 14.416 1.00 78.94 178 LYS A N 1
ATOM 1437 C CA . LYS A 1 178 ? -83.254 -19.025 14.336 1.00 78.94 178 LYS A CA 1
ATOM 1438 C C . LYS A 1 178 ? -84.581 -19.250 13.611 1.00 78.94 178 LYS A C 1
ATOM 1440 O O . LYS A 1 178 ? -85.579 -18.600 13.893 1.00 78.94 178 LYS A O 1
ATOM 1445 N N . ARG A 1 179 ? -84.590 -20.219 12.689 1.00 79.25 179 ARG A N 1
ATOM 1446 C CA . ARG A 1 179 ? -85.775 -20.599 11.894 1.00 79.25 179 ARG A CA 1
ATOM 1447 C C . ARG A 1 179 ? -86.876 -21.256 12.735 1.00 79.25 179 ARG A C 1
ATOM 1449 O O . ARG A 1 179 ? -88.034 -21.232 12.339 1.00 79.25 179 ARG A O 1
ATOM 1456 N N . ASP A 1 180 ? -86.496 -21.861 13.857 1.00 79.38 180 ASP A N 1
ATOM 1457 C CA . ASP A 1 180 ? -87.397 -22.501 14.807 1.00 79.38 180 ASP A CA 1
ATOM 1458 C C . ASP A 1 180 ? -87.337 -21.744 16.138 1.00 79.38 180 ASP A C 1
ATOM 1460 O O . ASP A 1 180 ? -86.304 -21.735 16.811 1.00 79.38 180 ASP A O 1
ATOM 1464 N N . THR A 1 181 ? -88.431 -21.065 16.479 1.00 80.88 181 THR A N 1
ATOM 1465 C CA . THR A 1 181 ? -88.571 -20.283 17.715 1.00 80.88 181 THR A CA 1
ATOM 1466 C C . THR A 1 181 ? -89.302 -21.054 18.809 1.00 80.88 181 THR A C 1
ATOM 1468 O O . THR A 1 181 ? -89.509 -20.509 19.895 1.00 80.88 181 THR A O 1
ATOM 1471 N N . ARG A 1 182 ? -89.740 -22.296 18.545 1.00 83.00 182 ARG A N 1
ATOM 1472 C CA . ARG A 1 182 ? -90.456 -23.090 19.548 1.00 83.00 182 ARG A CA 1
ATOM 1473 C C . ARG A 1 182 ? -89.495 -23.555 20.637 1.00 83.00 182 ARG A C 1
ATOM 1475 O O . ARG A 1 182 ? -88.311 -23.793 20.392 1.00 83.00 182 ARG A O 1
ATOM 1482 N N . SER A 1 183 ? -90.016 -23.704 21.852 1.00 84.88 183 SER A N 1
ATOM 1483 C CA . SER A 1 183 ? -89.223 -24.278 22.940 1.00 84.88 183 SER A CA 1
ATOM 1484 C C . SER A 1 183 ? -88.894 -25.743 22.635 1.00 84.88 183 SER A C 1
ATOM 1486 O O . SER A 1 183 ? -89.679 -26.451 21.998 1.00 84.88 183 SER A O 1
ATOM 1488 N N . ILE A 1 184 ? -87.749 -26.219 23.128 1.00 84.00 184 ILE A N 1
ATOM 1489 C CA . ILE A 1 184 ? -87.280 -27.601 22.941 1.00 84.00 184 ILE A CA 1
ATOM 1490 C C . ILE A 1 184 ? -88.361 -28.600 23.382 1.00 84.00 184 ILE A C 1
ATOM 1492 O O . ILE A 1 184 ? -88.632 -29.577 22.688 1.00 84.00 184 ILE A O 1
ATOM 1496 N N . GLU A 1 185 ? -89.053 -28.321 24.485 1.00 87.38 185 GLU A N 1
ATOM 1497 C CA . GLU A 1 185 ? -90.114 -29.183 25.017 1.00 87.38 185 GLU A CA 1
ATOM 1498 C C . GLU A 1 185 ? -91.325 -29.287 24.082 1.00 87.38 185 GLU A C 1
ATOM 1500 O O . GLU A 1 185 ? -91.877 -30.373 23.883 1.00 87.38 185 GLU A O 1
ATOM 1505 N N . GLN A 1 186 ? -91.707 -28.171 23.455 1.00 88.56 186 GLN A N 1
ATOM 1506 C CA . GLN A 1 186 ? -92.796 -28.139 22.478 1.00 88.56 186 GLN A CA 1
ATOM 1507 C C . GLN A 1 186 ? -92.431 -28.967 21.245 1.00 88.56 186 GLN A C 1
ATOM 1509 O O . GLN A 1 186 ? -93.235 -29.787 20.799 1.00 88.56 186 GLN A O 1
ATOM 1514 N N . ALA A 1 187 ? -91.195 -28.832 20.754 1.00 89.69 187 ALA A N 1
ATOM 1515 C CA . ALA A 1 187 ? -90.692 -29.643 19.650 1.00 89.69 187 ALA A CA 1
ATOM 1516 C C . ALA A 1 187 ? -90.713 -31.144 19.987 1.00 89.69 187 ALA A C 1
ATOM 1518 O O . ALA A 1 187 ? -91.157 -31.956 19.173 1.00 89.69 187 ALA A O 1
ATOM 1519 N N . MET A 1 188 ? -90.284 -31.527 21.195 1.00 89.50 188 MET A N 1
ATOM 1520 C CA . MET A 1 188 ? -90.263 -32.932 21.615 1.00 89.50 188 MET A CA 1
ATOM 1521 C C . MET A 1 188 ? -91.665 -33.526 21.774 1.00 89.50 188 MET A C 1
ATOM 1523 O O . MET A 1 188 ? -91.877 -34.690 21.430 1.00 89.50 188 MET A O 1
ATOM 1527 N N . ASN A 1 189 ? -92.634 -32.756 22.269 1.00 88.88 189 ASN A N 1
ATOM 1528 C CA . ASN A 1 189 ? -94.024 -33.207 22.362 1.00 88.88 189 ASN A CA 1
ATOM 1529 C C . ASN A 1 189 ? -94.647 -33.414 20.981 1.00 88.88 189 ASN A C 1
ATOM 1531 O O . ASN A 1 189 ? -95.325 -34.414 20.762 1.00 88.88 189 ASN A O 1
ATOM 1535 N N . GLU A 1 190 ? -94.351 -32.534 20.028 1.00 87.44 190 GLU A N 1
ATOM 1536 C CA . GLU A 1 190 ? -94.833 -32.660 18.655 1.00 87.44 190 GLU A CA 1
ATOM 1537 C C . GLU A 1 190 ? -94.210 -33.866 17.931 1.00 87.44 190 GLU A C 1
ATOM 1539 O O . GLU A 1 190 ? -94.909 -34.599 17.233 1.00 87.44 190 GLU A O 1
ATOM 1544 N N . ILE A 1 191 ? -92.913 -34.130 18.142 1.00 86.75 191 ILE A N 1
ATOM 1545 C CA . ILE A 1 191 ? -92.238 -35.333 17.623 1.00 86.75 191 ILE A CA 1
ATOM 1546 C C . ILE A 1 191 ? -92.864 -36.597 18.222 1.00 86.75 191 ILE A C 1
ATOM 1548 O O . ILE A 1 191 ? -93.144 -37.547 17.489 1.00 86.75 191 ILE A O 1
ATOM 1552 N N . ARG A 1 192 ? -93.120 -36.612 19.539 1.00 88.00 192 ARG A N 1
ATOM 1553 C CA . ARG A 1 192 ? -93.793 -37.734 20.210 1.00 88.00 192 ARG A CA 1
ATOM 1554 C C . ARG A 1 192 ? -95.195 -37.957 19.642 1.00 88.00 192 ARG A C 1
ATOM 1556 O O . ARG A 1 192 ? -95.506 -39.074 19.239 1.00 88.00 192 ARG A O 1
ATOM 1563 N N . ALA A 1 193 ? -96.002 -36.905 19.516 1.00 85.62 193 ALA A N 1
ATOM 1564 C CA . ALA A 1 193 ? -97.348 -36.984 18.950 1.00 85.62 193 ALA A CA 1
ATOM 1565 C C . ALA A 1 193 ? -97.347 -37.474 17.489 1.00 85.62 193 ALA A C 1
ATOM 1567 O O . ALA A 1 193 ? -98.092 -38.394 17.154 1.00 85.62 193 ALA A O 1
ATOM 1568 N N . LYS A 1 194 ? -96.460 -36.941 16.632 1.00 84.56 194 LYS A N 1
ATOM 1569 C CA . LYS A 1 194 ? -96.304 -37.400 15.238 1.00 84.56 194 LYS A CA 1
ATOM 1570 C C . LYS A 1 194 ? -95.876 -38.862 15.156 1.00 84.56 194 LYS A C 1
ATOM 1572 O O . LYS A 1 194 ? -96.367 -39.593 14.299 1.00 84.56 194 LYS A O 1
ATOM 1577 N N . LYS A 1 195 ? -94.995 -39.314 16.054 1.00 81.44 195 LYS A N 1
ATOM 1578 C CA . LYS A 1 195 ? -94.583 -40.721 16.120 1.00 81.44 195 LYS A CA 1
ATOM 1579 C C . LYS A 1 195 ? -95.764 -41.638 16.458 1.00 81.44 195 LYS A C 1
ATOM 1581 O O . LYS A 1 195 ? -95.914 -42.660 15.799 1.00 81.44 195 LYS A O 1
ATOM 1586 N N . HIS A 1 196 ? -96.619 -41.250 17.406 1.00 75.50 196 HIS A N 1
ATOM 1587 C CA . HIS A 1 196 ? -97.829 -42.009 17.747 1.00 75.50 196 HIS A CA 1
ATOM 1588 C C . HIS A 1 196 ? -98.860 -42.039 16.609 1.00 75.50 196 HIS A C 1
ATOM 1590 O O . HIS A 1 196 ? -99.468 -43.079 16.362 1.00 75.50 196 HIS A O 1
ATOM 1596 N N . GLN A 1 197 ? -99.032 -40.932 15.881 1.00 71.56 197 GLN A N 1
ATOM 1597 C CA . GLN A 1 197 ? -99.937 -40.878 14.728 1.00 71.56 197 GLN A CA 1
ATOM 1598 C C . GLN A 1 197 ? -99.442 -41.736 13.556 1.00 71.56 197 GLN A C 1
ATOM 1600 O O . GLN A 1 197 ? -100.247 -42.397 12.908 1.00 71.56 197 GLN A O 1
ATOM 1605 N N . LYS A 1 198 ? -98.124 -41.790 13.310 1.00 70.38 198 LYS A N 1
ATOM 1606 C CA . LYS A 1 198 ? -97.553 -42.607 12.228 1.00 70.38 198 LYS A CA 1
ATOM 1607 C C . LYS A 1 198 ? -97.766 -44.109 12.450 1.00 70.38 198 LYS A C 1
ATOM 1609 O O . LYS A 1 198 ? -98.072 -44.817 11.503 1.00 70.38 198 LYS A O 1
ATOM 1614 N N . THR A 1 199 ? -97.678 -44.586 13.692 1.00 60.75 199 THR A N 1
ATOM 1615 C CA . THR A 1 199 ? -97.946 -45.999 14.020 1.00 60.75 199 THR A CA 1
ATOM 1616 C C . THR A 1 199 ? -99.429 -46.375 13.984 1.00 60.75 199 THR A C 1
ATOM 1618 O O . THR A 1 199 ? -99.734 -47.550 13.859 1.00 60.75 199 THR A O 1
ATOM 1621 N N . GLY A 1 200 ? -100.350 -45.409 14.080 1.00 58.62 200 GLY A N 1
ATOM 1622 C CA . GLY A 1 200 ? -101.792 -45.661 13.944 1.00 58.62 200 GLY A CA 1
ATOM 1623 C C . GLY A 1 200 ? -102.312 -45.609 12.502 1.00 58.62 200 GLY A C 1
ATOM 1624 O O . GLY A 1 200 ? -103.453 -45.989 12.264 1.00 58.62 200 GLY A O 1
ATOM 1625 N N . ALA A 1 201 ? -101.503 -45.128 11.549 1.00 57.66 201 ALA A N 1
ATOM 1626 C CA . ALA A 1 201 ? -101.886 -44.950 10.145 1.00 57.66 201 ALA A CA 1
ATOM 1627 C C . ALA A 1 201 ? -101.333 -46.038 9.196 1.00 57.66 201 ALA A C 1
ATOM 1629 O O . ALA A 1 201 ? -101.75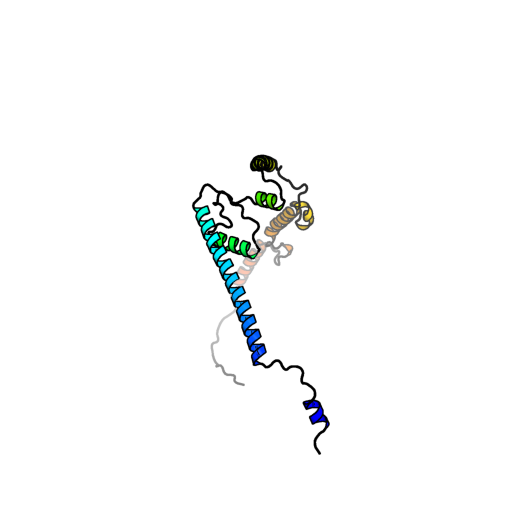4 -46.097 8.044 1.00 57.66 201 ALA A O 1
ATOM 1630 N N . GLU A 1 202 ? -100.434 -46.916 9.661 1.00 52.38 202 GLU A N 1
ATOM 1631 C CA . GLU A 1 202 ? -99.840 -48.008 8.862 1.00 52.38 202 GLU A CA 1
ATOM 1632 C C . GLU A 1 202 ? -100.562 -49.368 8.989 1.00 52.38 202 GLU A C 1
ATOM 1634 O O . GLU A 1 202 ? -99.959 -50.403 8.741 1.00 52.38 202 GLU A O 1
ATOM 1639 N N . ASP A 1 203 ? -101.867 -49.382 9.294 1.00 49.88 203 ASP A N 1
ATOM 1640 C CA . ASP A 1 203 ? -102.698 -50.608 9.261 1.00 49.88 203 ASP A CA 1
ATOM 1641 C C . ASP A 1 203 ? -103.815 -50.586 8.195 1.00 49.88 203 ASP A C 1
ATOM 1643 O O . ASP A 1 203 ? -104.674 -51.465 8.156 1.00 49.88 203 ASP A O 1
ATOM 1647 N N . THR A 1 204 ? -103.808 -49.626 7.260 1.00 45.69 204 THR A N 1
ATOM 1648 C CA . THR A 1 204 ? -104.757 -49.625 6.126 1.00 45.69 204 THR A CA 1
ATOM 1649 C C . THR A 1 204 ? -104.071 -49.264 4.804 1.00 45.69 204 THR A C 1
ATOM 1651 O O . THR A 1 204 ? -104.013 -48.099 4.422 1.00 45.69 204 THR A O 1
ATOM 1654 N N . GLY A 1 205 ? -103.530 -50.264 4.092 1.00 36.09 205 GLY A N 1
ATOM 1655 C CA . GLY A 1 205 ? -102.911 -50.039 2.775 1.00 36.09 205 GLY A CA 1
ATOM 1656 C C . GLY A 1 205 ? -102.172 -51.214 2.113 1.00 36.09 205 GLY A C 1
ATOM 1657 O O . GLY A 1 205 ? -101.064 -51.020 1.633 1.00 36.09 205 GLY A O 1
ATOM 1658 N N . THR A 1 206 ? -102.767 -52.413 2.122 1.00 33.84 206 THR A N 1
ATOM 1659 C CA . THR A 1 206 ? -102.745 -53.491 1.093 1.00 33.84 206 THR A CA 1
ATOM 1660 C C . THR A 1 206 ? -101.582 -53.498 0.068 1.00 33.84 206 THR A C 1
ATOM 1662 O O . THR A 1 206 ? -101.529 -52.670 -0.831 1.00 33.84 206 THR A O 1
ATOM 1665 N N . SER A 1 207 ? -100.595 -54.393 0.204 1.00 31.75 207 SER A N 1
ATOM 1666 C CA . SER A 1 207 ? -100.493 -55.733 -0.431 1.00 31.75 207 SER A CA 1
ATOM 1667 C C . SER A 1 207 ? -100.132 -55.785 -1.937 1.00 31.75 207 SER A C 1
ATOM 1669 O O . SER A 1 207 ? -100.920 -55.425 -2.803 1.00 31.75 207 SER A O 1
ATOM 1671 N N . THR A 1 208 ? -98.988 -56.441 -2.193 1.00 33.75 208 THR A N 1
ATOM 1672 C CA . THR A 1 208 ? -98.703 -57.441 -3.258 1.00 33.75 208 THR A CA 1
ATOM 1673 C C . THR A 1 208 ? -98.435 -57.046 -4.730 1.00 33.75 208 THR A C 1
ATOM 1675 O O . THR A 1 208 ? -99.337 -56.706 -5.482 1.00 33.75 208 THR A O 1
ATOM 1678 N N . SER A 1 209 ? -97.180 -57.339 -5.131 1.00 36.69 209 SER A N 1
ATOM 1679 C CA . SER A 1 209 ? -96.703 -58.118 -6.308 1.00 36.69 209 SER A CA 1
ATOM 1680 C C . SER A 1 209 ? -96.805 -57.605 -7.758 1.00 36.69 209 SER A C 1
ATOM 1682 O O . SER A 1 209 ? -97.893 -57.361 -8.258 1.00 36.69 209 SER A O 1
ATOM 1684 N N . ASN A 1 210 ? -95.648 -57.612 -8.451 1.00 37.75 210 ASN A N 1
ATOM 1685 C CA . ASN A 1 210 ? -95.382 -58.050 -9.850 1.00 37.75 210 ASN A CA 1
ATOM 1686 C C . ASN A 1 210 ? -93.907 -57.688 -10.171 1.00 37.75 210 ASN A C 1
ATOM 1688 O O . ASN A 1 210 ? -93.574 -56.512 -10.157 1.00 37.75 210 ASN A O 1
ATOM 1692 N N . LEU A 1 211 ? -92.893 -58.566 -10.209 1.00 37.66 211 LEU A N 1
ATOM 1693 C CA . LEU A 1 211 ? -92.571 -59.684 -11.119 1.00 37.66 211 LEU A CA 1
ATOM 1694 C C . LEU A 1 211 ? -92.602 -59.343 -12.630 1.00 37.66 211 LEU A C 1
ATOM 1696 O O . LEU A 1 211 ? -93.618 -58.882 -13.132 1.00 37.66 211 LEU A O 1
ATOM 1700 N N . PHE A 1 212 ? -91.494 -59.711 -13.310 1.00 34.75 212 PHE A N 1
ATOM 1701 C CA . PHE A 1 212 ? -91.173 -59.693 -14.762 1.00 34.75 212 PHE A CA 1
ATOM 1702 C C . PHE A 1 212 ? -90.832 -58.339 -15.411 1.00 34.75 212 PHE A C 1
ATOM 1704 O O . PHE A 1 212 ? -91.473 -57.344 -15.118 1.00 34.75 212 PHE A O 1
ATOM 1711 N N . LEU A 1 213 ? -89.954 -58.200 -16.414 1.00 38.06 213 LEU A N 1
ATOM 1712 C CA . LEU A 1 213 ? -88.723 -58.830 -16.950 1.00 38.06 213 LEU A CA 1
ATOM 1713 C C . LEU A 1 213 ? -88.341 -57.942 -18.181 1.00 38.06 213 LEU A C 1
ATOM 1715 O O . LEU A 1 213 ? -89.208 -57.232 -18.686 1.00 38.06 213 LEU A O 1
ATOM 1719 N N . TYR A 1 214 ? -87.113 -58.075 -18.718 1.00 34.06 214 TYR A N 1
ATOM 1720 C CA . TYR A 1 214 ? -86.588 -57.478 -19.981 1.00 34.06 214 TYR A CA 1
ATOM 1721 C C . TYR A 1 214 ? -86.280 -55.957 -19.931 1.00 34.06 214 TYR A C 1
ATOM 1723 O O . TYR A 1 214 ? -86.953 -55.211 -19.245 1.00 34.06 214 TYR A O 1
ATOM 1731 N N . SER A 1 215 ? -85.283 -55.370 -20.605 1.00 38.06 215 SER A N 1
ATOM 1732 C CA . SER A 1 215 ? -84.361 -55.818 -21.651 1.00 38.06 215 SER A CA 1
ATOM 1733 C C . SER A 1 215 ? -83.143 -54.872 -21.717 1.00 38.06 215 SER A C 1
ATOM 1735 O O . SER A 1 215 ? -83.292 -53.661 -21.606 1.00 38.06 215 SER A O 1
ATOM 1737 N N . ILE A 1 216 ? -81.958 -55.458 -21.889 1.00 46.03 216 ILE A N 1
ATOM 1738 C CA . ILE A 1 216 ? -80.882 -55.123 -22.845 1.00 46.03 216 ILE A CA 1
ATOM 1739 C C . ILE A 1 216 ? -80.686 -53.649 -23.273 1.00 46.03 216 ILE A C 1
ATOM 1741 O O . ILE A 1 216 ? -81.506 -53.047 -23.959 1.00 46.03 216 ILE A O 1
ATOM 1745 N N . ASN A 1 217 ? -79.471 -53.162 -22.983 1.00 47.03 217 ASN A N 1
ATOM 1746 C CA . ASN A 1 217 ? -78.752 -52.096 -23.687 1.00 47.03 217 ASN A CA 1
ATOM 1747 C C . ASN A 1 217 ? -78.711 -52.322 -25.209 1.00 47.03 217 ASN A C 1
ATOM 1749 O O . ASN A 1 217 ? -78.065 -53.275 -25.643 1.00 47.03 217 ASN A O 1
ATOM 1753 N N . LEU A 1 218 ? -79.263 -51.398 -26.001 1.00 42.12 218 LEU A N 1
ATOM 1754 C CA . LEU A 1 218 ? -78.689 -50.977 -27.286 1.00 42.12 218 LEU A CA 1
ATOM 1755 C C . LEU A 1 218 ? -79.414 -49.724 -27.802 1.00 42.12 218 LEU A C 1
ATOM 1757 O O . LEU A 1 218 ? -80.596 -49.790 -28.113 1.00 42.12 218 LEU A O 1
ATOM 1761 N N . GLN A 1 219 ? -78.703 -48.610 -27.966 1.00 43.84 219 GLN A N 1
ATOM 1762 C CA . GLN A 1 219 ? -79.103 -47.591 -28.935 1.00 43.84 219 GLN A CA 1
ATOM 1763 C C . GLN A 1 219 ? -77.835 -47.016 -29.574 1.00 43.84 219 GLN A C 1
ATOM 1765 O O . GLN A 1 219 ? -77.142 -46.186 -28.993 1.00 43.84 219 GLN A O 1
ATOM 1770 N N . LEU A 1 220 ? -77.524 -47.537 -30.762 1.00 37.56 220 LEU A N 1
ATOM 1771 C CA . LEU A 1 220 ? -76.810 -46.815 -31.807 1.00 37.56 220 LEU A CA 1
ATOM 1772 C C . LEU A 1 220 ? -77.855 -45.995 -32.574 1.00 37.56 220 LEU A C 1
ATOM 1774 O O . LEU A 1 220 ? -78.821 -46.571 -33.079 1.00 37.56 220 LEU A O 1
ATOM 1778 N N . ALA A 1 221 ? -77.629 -44.690 -32.667 1.00 40.25 221 ALA A N 1
ATOM 1779 C CA . ALA A 1 221 ? -77.986 -43.831 -33.792 1.00 40.25 221 ALA A CA 1
ATOM 1780 C C . ALA A 1 221 ? -77.040 -42.626 -33.761 1.00 40.25 221 ALA A C 1
ATOM 1782 O O . ALA A 1 221 ? -76.901 -42.037 -32.664 1.00 40.25 221 ALA A O 1
#

Organism: Salmo trutta (NCBI:txid8032)

InterPro domains:
  IPR017330 Sperm-associated antigen 7 [PTHR13498] (2-204)
  IPR036867 R3H domain superfamily [G3DSA:3.30.1370.50] (38-116)
  IPR036867 R3H domain superfamily [SSF82708] (41-89)

pLDDT: mean 70.24, std 16.12, range [31.75, 96.25]

Radius of gyration: 55.03 Å; chains: 1; bounding box: 128×76×111 Å

Secondary structure (DSSP, 8-state):
---HHHHHHHHS-------HHHHHHHHHHHHHHHHHHHHHHHHHHHHHHHHHHHHHHHHHH-TT----PPP---HHHHHHHHHHHHHTTGGG-STTT-PPPHHHHHHHHHT----HHHHHHHHHHHHHHHHT------SS-GGGTTHHHH--HHHHHHHHHHHHHHHTTTT---GGG-S--S-HHHHHHHHHHHHHHHHHHTTS-----------------

Foldseek 3Di:
DDDPVVVVVVPPPDDPPPPPVVVVVVVVVVVVVVVVVVVVVVVVLVVLLVVLLVVVVVVVVPPPDLDDDDDDDDPSSVVSNVVSCVVVVNPQPSPVVRGDDPVNVVCVVVVHDDDPVVVVVVVVVVVVVVVVPDPPDPPDDVCVVCCVVVPDVVVVVVVVVVCVVCVVCVPPDPCVPDPDNDDPVVVVVVVVVVVVVVVVPPPDDDDDDDDDDDDDDDDDD

Sequence (221 aa):
MADLLGSILKSAEKPPTVGDKETRRRDREQAARRKKMQQDEKKKKAEFRKRMEKEVSEFIQDSKQQKRKYNSTGKIERSILHDVAEVAEFILCIWQEFAPSDDELEAYQKGMEWDPQKEQAALEEETAKKTQKRAVSPSSNYRDKYSHLIGTSAAKDAAHNKHTLEADQAWVIPVANKRDTRSIEQAMNEIRAKKHQKTGAEDTGTSTSNLFLYSINLQLA